Protein AF-A0A8J6XXR6-F1 (afdb_monomer)

Nearest PDB structures (foldseek):
  7zih-assembly1_A  TM=9.783E-01  e=7.342E-28  Homo sapiens
  7zii-assembly1_A  TM=9.631E-01  e=8.892E-27  Homo sapiens
  5tpg-assembly1_A  TM=9.796E-01  e=5.123E-26  Homo sapiens
  5j6d-assembly3_A  TM=9.655E-01  e=2.311E-26  Homo sapiens
  5l01-assembly1_A  TM=9.471E-01  e=2.192E-26  Homo sapiens

pLDDT: mean 94.11, std 7.46, range [44.41, 98.75]

Foldseek 3Di:
DPDQPDDDDPPAPCNPPPVLSVVLRVQQVQFDPQPPPDARDFDDDDPLLLQLQLVLCVLLVVCCVPAADPLLVVLVVVQPDDSRDQDGQRSLQVLLCVQANAGEGEHSFDDDLLSQLLCLLNNYHYAYAAQGDSVCSQDGLGHHSLLCVQQQSSQSSDNVSSVVSNVLSVQSVPDDPLVSLLSVLVCCCPQAFDWDDDPNAIHDNHSVLSSHSVNSCVVRVPPDDDDDDDSVVSSVDDDDSGD

Structure (mmCIF, N/CA/C/O backbone):
data_AF-A0A8J6XXR6-F1
#
_entry.id   AF-A0A8J6XXR6-F1
#
loop_
_atom_site.group_PDB
_atom_site.id
_atom_site.type_symbol
_atom_site.label_atom_id
_atom_site.label_alt_id
_atom_site.label_comp_id
_atom_site.label_asym_id
_atom_site.label_entity_id
_atom_site.label_seq_id
_atom_site.pdbx_PDB_ins_code
_atom_site.Cartn_x
_atom_site.Cartn_y
_atom_site.Cartn_z
_atom_site.occupancy
_atom_site.B_iso_or_equiv
_atom_site.auth_seq_id
_atom_site.auth_comp_id
_atom_site.auth_asym_id
_atom_site.auth_atom_id
_atom_site.pdbx_PDB_model_num
ATOM 1 N N . MET A 1 1 ? 27.243 9.807 -15.902 1.00 44.41 1 MET A N 1
ATOM 2 C CA . MET A 1 1 ? 26.511 8.536 -15.706 1.00 44.41 1 MET A CA 1
ATOM 3 C C . MET A 1 1 ? 25.259 8.625 -16.567 1.00 44.41 1 MET A C 1
ATOM 5 O O . MET A 1 1 ? 24.901 9.757 -16.865 1.00 44.41 1 MET A O 1
ATOM 9 N N . PRO A 1 2 ? 24.664 7.533 -17.074 1.00 49.53 2 PRO A N 1
ATOM 10 C CA . PRO A 1 2 ? 23.378 7.665 -17.755 1.00 49.53 2 PRO A CA 1
ATOM 11 C C . PRO A 1 2 ? 22.366 8.301 -16.792 1.00 49.53 2 PRO A C 1
ATOM 13 O O . PRO A 1 2 ? 22.340 7.929 -15.619 1.00 49.53 2 PRO A O 1
ATOM 16 N N . ASP A 1 3 ? 21.600 9.278 -17.273 1.00 67.19 3 ASP A N 1
ATOM 17 C CA . ASP A 1 3 ? 20.537 9.908 -16.490 1.00 67.19 3 ASP A CA 1
ATOM 18 C C . ASP A 1 3 ? 19.451 8.854 -16.233 1.00 67.19 3 ASP A C 1
ATOM 20 O O . ASP A 1 3 ? 18.861 8.309 -17.173 1.00 67.19 3 ASP A O 1
ATOM 24 N N . HIS A 1 4 ? 19.252 8.509 -14.962 1.00 72.31 4 HIS A N 1
ATOM 25 C CA . HIS A 1 4 ? 18.178 7.619 -14.532 1.00 72.31 4 HIS A CA 1
ATOM 26 C C . HIS A 1 4 ? 16.858 8.391 -14.498 1.00 72.31 4 HIS A C 1
ATOM 28 O O . HIS A 1 4 ? 16.841 9.575 -14.174 1.00 72.31 4 HIS A O 1
ATOM 34 N N . ILE A 1 5 ? 15.757 7.726 -14.849 1.00 78.38 5 ILE A N 1
ATOM 35 C CA . ILE A 1 5 ? 14.411 8.317 -14.790 1.00 78.38 5 ILE A CA 1
ATOM 36 C C . ILE A 1 5 ? 13.944 8.371 -13.338 1.00 78.38 5 ILE A C 1
ATOM 38 O O . ILE A 1 5 ? 13.257 9.309 -12.946 1.00 78.38 5 ILE A O 1
ATOM 42 N N . ILE A 1 6 ? 14.329 7.362 -12.557 1.00 83.56 6 ILE A N 1
ATOM 43 C CA . ILE A 1 6 ? 14.018 7.260 -11.139 1.00 83.56 6 ILE A CA 1
ATOM 44 C C . ILE A 1 6 ? 15.261 7.591 -10.311 1.00 83.56 6 ILE A C 1
ATOM 46 O O . ILE A 1 6 ? 16.320 6.962 -10.446 1.00 83.56 6 ILE A O 1
ATOM 50 N N . GLU A 1 7 ? 15.122 8.576 -9.430 1.00 84.50 7 GLU A N 1
ATOM 51 C CA . GLU A 1 7 ? 16.103 8.863 -8.390 1.00 84.50 7 GLU A CA 1
ATOM 52 C C . GLU A 1 7 ? 15.834 7.968 -7.178 1.00 84.50 7 GLU A C 1
ATOM 54 O O . GLU A 1 7 ? 14.687 7.745 -6.809 1.00 84.50 7 GLU A O 1
ATOM 59 N N . LEU A 1 8 ? 16.902 7.417 -6.602 1.00 86.31 8 LEU A N 1
ATOM 60 C CA . LEU A 1 8 ? 16.853 6.633 -5.370 1.00 86.31 8 LEU A CA 1
ATOM 61 C C . LEU A 1 8 ? 17.686 7.373 -4.330 1.00 86.31 8 LEU A C 1
ATOM 63 O O . LEU A 1 8 ? 18.767 7.868 -4.669 1.00 86.31 8 LEU A O 1
ATOM 67 N N . GLU A 1 9 ? 17.215 7.394 -3.090 1.00 85.31 9 GLU A N 1
ATOM 68 C CA . GLU A 1 9 ? 17.957 7.954 -1.960 1.00 85.31 9 GLU A CA 1
ATOM 69 C C . GLU A 1 9 ? 19.228 7.149 -1.655 1.00 85.31 9 GLU A C 1
ATOM 71 O O . GLU A 1 9 ? 19.344 5.967 -1.993 1.00 85.31 9 GLU A O 1
ATOM 76 N N . ALA A 1 10 ? 20.214 7.793 -1.027 1.00 84.81 10 ALA A N 1
ATOM 77 C CA . ALA A 1 10 ? 21.540 7.205 -0.804 1.00 84.81 10 ALA A CA 1
ATOM 78 C C . ALA A 1 10 ? 21.529 5.968 0.117 1.00 84.81 10 ALA A C 1
ATOM 80 O O . ALA A 1 10 ? 22.434 5.134 0.041 1.00 84.81 10 ALA A O 1
ATOM 81 N N . ASP A 1 11 ? 20.528 5.858 0.986 1.00 85.56 11 ASP A N 1
ATOM 82 C CA . ASP A 1 11 ? 20.289 4.738 1.896 1.00 85.56 11 ASP A CA 1
ATOM 83 C C . ASP A 1 11 ? 19.383 3.645 1.297 1.00 85.56 11 ASP A C 1
ATOM 85 O O . ASP A 1 11 ? 19.271 2.561 1.873 1.00 85.56 11 ASP A O 1
ATOM 89 N N . HIS A 1 12 ? 18.803 3.866 0.110 1.00 90.12 12 HIS A N 1
ATOM 90 C CA . HIS A 1 12 ? 17.994 2.864 -0.576 1.00 90.12 12 HIS A CA 1
ATOM 91 C C . HIS A 1 12 ? 18.859 1.629 -0.932 1.00 90.12 12 HIS A C 1
ATOM 93 O O . HIS A 1 12 ? 19.913 1.775 -1.562 1.00 90.12 12 HIS A O 1
ATOM 99 N N . PRO A 1 13 ? 18.419 0.380 -0.660 1.00 92.38 13 PRO A N 1
ATOM 100 C CA . PRO A 1 13 ? 19.244 -0.824 -0.872 1.00 92.38 13 PRO A CA 1
ATOM 101 C C . PRO A 1 13 ? 19.744 -1.007 -2.315 1.00 92.38 13 PRO A C 1
ATOM 103 O O . PRO A 1 13 ? 20.848 -1.485 -2.561 1.00 92.38 13 PRO A O 1
ATOM 106 N N . GLY A 1 14 ? 18.932 -0.579 -3.281 1.00 93.44 14 GLY A N 1
ATOM 107 C CA . GLY A 1 14 ? 19.261 -0.559 -4.709 1.00 93.44 14 GLY A CA 1
ATOM 108 C C . GLY A 1 14 ? 20.057 0.655 -5.214 1.00 93.44 14 GLY A C 1
ATOM 109 O O . GLY A 1 14 ? 20.283 0.745 -6.417 1.00 93.44 14 GLY A O 1
ATOM 110 N N . PHE A 1 15 ? 20.478 1.601 -4.360 1.00 92.06 15 PHE A N 1
ATOM 111 C CA . PHE A 1 15 ? 21.138 2.843 -4.799 1.00 92.06 15 PHE A CA 1
ATOM 112 C C . PHE A 1 15 ? 22.412 2.587 -5.617 1.00 92.06 15 PHE A C 1
ATOM 114 O O . PHE A 1 15 ? 22.635 3.233 -6.645 1.00 92.06 15 PHE A O 1
ATOM 121 N N . ASN A 1 16 ? 23.216 1.613 -5.176 1.00 93.25 16 ASN A N 1
ATOM 122 C CA . ASN A 1 16 ? 24.482 1.213 -5.798 1.00 93.25 16 ASN A CA 1
ATOM 123 C C . ASN A 1 16 ? 24.346 0.004 -6.743 1.00 93.25 16 ASN A C 1
ATOM 125 O O . ASN A 1 16 ? 25.359 -0.536 -7.187 1.00 93.25 16 ASN A O 1
ATOM 129 N N . ASP A 1 17 ? 23.120 -0.431 -7.047 1.00 95.62 17 ASP A N 1
ATOM 130 C CA . ASP A 1 17 ? 22.848 -1.569 -7.925 1.00 95.62 17 ASP A CA 1
ATOM 131 C C . ASP A 1 17 ? 22.433 -1.075 -9.328 1.00 95.62 17 ASP A C 1
ATOM 133 O O . ASP A 1 17 ? 21.291 -0.649 -9.535 1.00 95.62 17 ASP A O 1
ATOM 137 N N . PRO A 1 18 ? 23.341 -1.101 -10.322 1.00 95.00 18 PRO A N 1
ATOM 138 C CA . PRO A 1 18 ? 23.050 -0.577 -11.652 1.00 95.00 18 PRO A CA 1
ATOM 139 C C . PRO A 1 18 ? 21.998 -1.396 -12.411 1.00 95.00 18 PRO A C 1
ATOM 141 O O . PRO A 1 18 ? 21.342 -0.843 -13.297 1.00 95.00 18 PRO A O 1
ATOM 144 N N . ASP A 1 19 ? 21.833 -2.684 -12.098 1.00 95.88 19 ASP A N 1
ATOM 145 C CA . ASP A 1 19 ? 20.830 -3.536 -12.736 1.00 95.88 19 ASP A CA 1
ATOM 146 C C . ASP A 1 19 ? 19.442 -3.231 -12.176 1.00 95.88 19 ASP A C 1
ATOM 148 O O . ASP A 1 19 ? 18.505 -3.026 -12.950 1.00 95.88 19 ASP A O 1
ATOM 152 N N . TYR A 1 20 ? 19.326 -3.069 -10.855 1.00 96.31 20 TYR A N 1
ATOM 153 C CA . TYR A 1 20 ? 18.082 -2.628 -10.225 1.00 96.31 20 TYR A CA 1
ATOM 154 C C . TYR A 1 20 ? 17.638 -1.247 -10.726 1.00 96.31 20 TYR A C 1
ATOM 156 O O . TYR A 1 20 ? 16.474 -1.065 -11.085 1.00 96.31 20 TYR A O 1
ATOM 164 N N . ARG A 1 21 ? 18.555 -0.275 -10.831 1.00 95.19 21 ARG A N 1
ATOM 165 C CA . ARG A 1 21 ? 18.222 1.068 -11.348 1.00 95.19 21 ARG A CA 1
ATOM 166 C C . ARG A 1 21 ? 17.741 1.030 -12.796 1.00 95.19 21 ARG A C 1
ATOM 168 O O . ARG A 1 21 ? 16.745 1.661 -13.137 1.00 95.19 21 ARG A O 1
ATOM 175 N N . ARG A 1 22 ? 18.414 0.250 -13.649 1.00 95.69 22 ARG A N 1
ATOM 176 C CA . ARG A 1 22 ? 17.991 0.035 -15.042 1.00 95.69 22 ARG A CA 1
ATOM 177 C C . ARG A 1 22 ? 16.592 -0.572 -15.103 1.00 95.69 22 ARG A C 1
ATOM 179 O O . ARG A 1 22 ? 15.767 -0.113 -15.888 1.00 95.69 22 ARG A O 1
ATOM 186 N N . ARG A 1 23 ? 16.322 -1.560 -14.247 1.00 96.50 23 ARG A N 1
ATOM 187 C CA . ARG A 1 23 ? 15.029 -2.233 -14.156 1.00 96.50 23 ARG A CA 1
ATOM 188 C C . ARG A 1 23 ? 13.913 -1.295 -13.684 1.00 96.50 23 ARG A C 1
ATOM 190 O O . ARG A 1 23 ? 12.835 -1.305 -14.276 1.00 96.50 23 ARG A O 1
ATOM 197 N N . ARG A 1 24 ? 14.176 -0.435 -12.692 1.00 95.38 24 ARG A N 1
ATOM 198 C CA . ARG A 1 24 ? 13.256 0.639 -12.269 1.00 95.38 24 ARG A CA 1
ATOM 199 C C . ARG A 1 24 ? 12.910 1.564 -13.435 1.00 95.38 24 ARG A C 1
ATOM 201 O O . ARG A 1 24 ? 11.731 1.801 -13.677 1.00 95.38 24 ARG A O 1
ATOM 208 N N . ASP A 1 25 ? 13.908 2.008 -14.200 1.00 94.69 25 ASP A N 1
ATOM 209 C CA . ASP A 1 25 ? 13.686 2.869 -15.369 1.00 94.69 25 ASP A CA 1
ATOM 210 C C . ASP A 1 25 ? 12.885 2.165 -16.480 1.00 94.69 25 ASP A C 1
ATOM 212 O O . ASP A 1 25 ? 12.054 2.786 -17.138 1.00 94.69 25 ASP A O 1
ATOM 216 N N . GLU A 1 26 ? 13.129 0.875 -16.729 1.00 95.25 26 GLU A N 1
ATOM 217 C CA . GLU A 1 26 ? 12.370 0.082 -17.707 1.00 95.25 26 GLU A CA 1
ATOM 218 C C . GLU A 1 26 ? 10.884 0.000 -17.351 1.00 95.25 26 GLU A C 1
ATOM 220 O O . GLU A 1 26 ? 10.040 0.249 -18.213 1.00 95.25 26 GLU A O 1
ATOM 225 N N . ILE A 1 27 ? 10.569 -0.290 -16.086 1.00 95.81 27 ILE A N 1
ATOM 226 C CA . ILE A 1 27 ? 9.187 -0.358 -15.599 1.00 95.81 27 ILE A CA 1
ATOM 227 C C . ILE A 1 27 ? 8.547 1.040 -15.583 1.00 95.81 27 ILE A C 1
ATOM 229 O O . ILE A 1 27 ? 7.409 1.207 -16.017 1.00 95.81 27 ILE A O 1
ATOM 233 N N . ALA A 1 28 ? 9.281 2.072 -15.166 1.00 92.94 28 ALA A N 1
ATOM 234 C CA . ALA A 1 28 ? 8.789 3.447 -15.164 1.00 92.94 28 ALA A CA 1
ATOM 235 C C . ALA A 1 28 ? 8.397 3.938 -16.570 1.00 92.94 28 ALA A C 1
ATOM 237 O O . ALA A 1 28 ? 7.382 4.613 -16.729 1.00 92.94 28 ALA A O 1
ATOM 238 N N . ARG A 1 29 ? 9.154 3.564 -17.614 1.00 92.69 29 ARG A N 1
ATOM 239 C CA . ARG A 1 29 ? 8.873 3.964 -19.009 1.00 92.69 29 ARG A CA 1
ATOM 240 C C . ARG A 1 29 ? 7.563 3.413 -19.565 1.00 92.69 29 ARG A C 1
ATOM 242 O O . ARG A 1 29 ? 7.050 3.980 -20.530 1.00 92.69 29 ARG A O 1
ATOM 249 N N . VAL A 1 30 ? 7.049 2.308 -19.022 1.00 90.88 30 VAL A N 1
ATOM 250 C CA . VAL A 1 30 ? 5.795 1.705 -19.503 1.00 90.88 30 VAL A CA 1
ATOM 251 C C . VAL A 1 30 ? 4.558 2.241 -18.783 1.00 90.88 30 VAL A C 1
ATOM 253 O O . VAL A 1 30 ? 3.441 1.969 -19.237 1.00 90.88 30 VAL A O 1
ATOM 256 N N . ALA A 1 31 ? 4.740 3.045 -17.727 1.00 92.00 31 ALA A N 1
ATOM 257 C CA . ALA A 1 31 ? 3.645 3.722 -17.046 1.00 92.00 31 ALA A CA 1
ATOM 258 C C . ALA A 1 31 ? 2.938 4.688 -18.020 1.00 92.00 31 ALA A C 1
ATOM 260 O O . ALA A 1 31 ? 3.586 5.539 -18.643 1.00 92.00 31 ALA A O 1
ATOM 261 N N . PRO A 1 32 ? 1.615 4.555 -18.217 1.00 90.75 32 PRO A N 1
ATOM 262 C CA . PRO A 1 32 ? 0.873 5.475 -19.059 1.00 90.75 32 PRO A CA 1
ATOM 263 C C . PRO A 1 32 ? 0.798 6.867 -18.404 1.00 90.75 32 PRO A C 1
ATOM 265 O O . PRO A 1 32 ? 0.921 6.985 -17.185 1.00 90.75 32 PRO A O 1
ATOM 268 N N . PRO A 1 33 ? 0.547 7.937 -19.182 1.00 90.06 33 PRO A N 1
ATOM 269 C CA . PRO A 1 33 ? 0.257 9.244 -18.602 1.00 90.06 33 PRO A CA 1
ATOM 270 C C . PRO A 1 33 ? -0.923 9.162 -17.628 1.00 90.06 33 PRO A C 1
ATOM 272 O O . PRO A 1 33 ? -1.895 8.440 -17.903 1.00 90.06 33 PRO A O 1
ATOM 275 N N . LEU A 1 34 ? -0.848 9.926 -16.534 1.00 88.38 34 LEU A N 1
ATOM 276 C CA . LEU A 1 34 ? -1.940 10.031 -15.568 1.00 88.38 34 LEU A CA 1
ATOM 277 C C . LEU A 1 34 ? -3.239 10.438 -16.279 1.00 88.38 34 LEU A C 1
ATOM 279 O O . LEU A 1 34 ? -3.214 11.244 -17.211 1.00 88.38 34 LEU A O 1
ATOM 283 N N . ASP A 1 35 ? -4.360 9.845 -15.871 1.00 86.25 35 ASP A N 1
ATOM 284 C CA . ASP A 1 35 ? -5.702 10.109 -16.409 1.00 86.25 35 ASP A CA 1
ATOM 285 C C . ASP A 1 35 ? -5.886 9.793 -17.904 1.00 86.25 35 ASP A C 1
ATOM 287 O O . ASP A 1 35 ? -6.875 10.185 -18.526 1.00 86.25 35 ASP A O 1
ATOM 291 N N . SER A 1 36 ? -4.976 9.022 -18.507 1.00 89.25 36 SER A N 1
ATOM 292 C CA . SER A 1 36 ? -5.097 8.622 -19.917 1.00 89.25 36 SER A CA 1
ATOM 293 C C . SER A 1 36 ? -6.164 7.550 -20.183 1.00 89.25 36 SER A C 1
ATOM 295 O O . SER A 1 36 ? -6.454 7.264 -21.347 1.00 89.25 36 SER A O 1
ATOM 297 N N . GLY A 1 37 ? -6.708 6.916 -19.136 1.00 85.50 37 GLY A N 1
ATOM 298 C CA . GLY A 1 37 ? -7.665 5.806 -19.238 1.00 85.50 37 GLY A CA 1
ATOM 299 C C . GLY A 1 37 ? -7.077 4.517 -19.828 1.00 85.50 37 GLY A C 1
ATOM 300 O O . GLY A 1 37 ? -7.817 3.592 -20.161 1.00 85.50 37 GLY A O 1
ATOM 301 N N . ARG A 1 38 ? -5.751 4.447 -20.003 1.00 90.31 38 ARG A N 1
ATOM 302 C CA . ARG A 1 38 ? -5.064 3.253 -20.503 1.00 90.31 38 ARG A CA 1
ATOM 303 C C . ARG A 1 38 ? -4.881 2.246 -19.374 1.00 90.31 38 ARG A C 1
ATOM 305 O O . ARG A 1 38 ? -4.472 2.612 -18.277 1.00 90.31 38 ARG A O 1
ATOM 312 N N . LEU A 1 39 ? -5.126 0.974 -19.680 1.00 90.88 39 LEU A N 1
ATOM 313 C CA . LEU A 1 39 ? -4.866 -0.119 -18.747 1.00 90.88 39 LEU A CA 1
ATOM 314 C C . LEU A 1 39 ? -3.361 -0.239 -18.444 1.00 90.88 39 LEU A C 1
ATOM 316 O O . LEU A 1 39 ? -2.547 0.031 -19.337 1.00 90.88 39 LEU A O 1
ATOM 320 N N . PRO A 1 40 ? -2.985 -0.688 -17.230 1.00 94.19 40 PRO A N 1
ATOM 321 C CA . PRO A 1 40 ? -1.603 -1.022 -16.904 1.00 94.19 40 PRO A CA 1
ATOM 322 C C . PRO A 1 40 ? -1.004 -2.000 -17.918 1.00 94.19 40 PRO A C 1
ATOM 324 O O . PRO A 1 40 ? -1.640 -2.985 -18.302 1.00 94.19 40 PRO A O 1
ATOM 327 N N . GLN A 1 41 ? 0.230 -1.742 -18.350 1.00 95.75 41 GLN A N 1
ATOM 328 C CA . GLN A 1 41 ? 0.944 -2.680 -19.211 1.00 95.75 41 GLN A CA 1
ATOM 329 C C . GLN A 1 41 ? 1.405 -3.890 -18.396 1.00 95.75 41 GLN A C 1
ATOM 331 O O . GLN A 1 41 ? 1.757 -3.769 -17.221 1.00 95.75 41 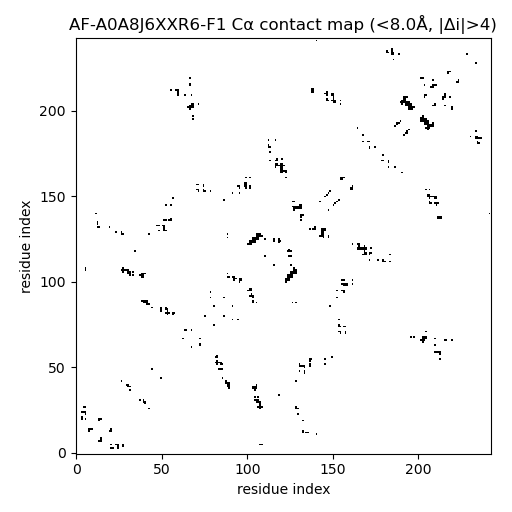GLN A O 1
ATOM 336 N N . ARG A 1 42 ? 1.416 -5.068 -19.025 1.00 96.44 42 ARG A N 1
ATOM 337 C CA . ARG A 1 42 ? 1.954 -6.276 -18.394 1.00 96.44 42 ARG A CA 1
ATOM 338 C C . ARG A 1 42 ? 3.471 -6.172 -18.264 1.00 96.44 42 ARG A C 1
ATOM 340 O O . ARG A 1 42 ? 4.138 -5.712 -19.189 1.00 96.44 42 ARG A O 1
ATOM 347 N N . VAL A 1 43 ? 3.997 -6.633 -17.135 1.00 97.06 43 VAL A N 1
ATOM 348 C CA . VAL A 1 43 ? 5.432 -6.660 -16.835 1.00 97.06 43 VAL A CA 1
ATOM 349 C C . VAL A 1 43 ? 5.884 -8.106 -16.707 1.00 97.06 43 VAL A C 1
ATOM 351 O O . VAL A 1 43 ? 5.331 -8.880 -15.929 1.00 97.06 43 VAL A O 1
ATOM 354 N N . GLU A 1 44 ? 6.909 -8.474 -17.469 1.00 97.25 44 GLU A N 1
ATOM 355 C CA . GLU A 1 44 ? 7.583 -9.760 -17.308 1.00 97.25 44 GLU A CA 1
ATOM 356 C C . GLU A 1 44 ? 8.554 -9.668 -16.131 1.00 97.25 44 GLU A C 1
ATOM 358 O O . GLU A 1 44 ? 9.638 -9.094 -16.263 1.00 97.25 44 GLU A O 1
ATOM 363 N N . TYR A 1 45 ? 8.159 -10.195 -14.972 1.00 98.12 45 TYR A N 1
ATOM 364 C CA . TYR A 1 45 ? 9.020 -10.233 -13.792 1.00 98.12 45 TYR A CA 1
ATOM 365 C C . TYR A 1 45 ? 10.147 -11.259 -13.966 1.00 98.12 45 TYR A C 1
ATOM 367 O O . TYR A 1 45 ? 9.949 -12.347 -14.511 1.00 98.12 45 TYR A O 1
ATOM 375 N N . SER A 1 46 ? 11.352 -10.926 -13.516 1.00 97.75 46 SER A N 1
ATOM 376 C CA . SER A 1 46 ? 12.493 -11.842 -13.504 1.00 97.75 46 SER A CA 1
ATOM 377 C C . SER A 1 46 ? 12.338 -12.920 -12.425 1.00 97.75 46 SER A C 1
ATOM 379 O O . SER A 1 46 ? 11.479 -12.842 -11.547 1.00 97.75 46 SER A O 1
ATOM 381 N N . GLU A 1 47 ? 13.197 -13.939 -12.460 1.00 97.44 47 GLU A N 1
ATOM 382 C CA . GLU A 1 47 ? 13.229 -14.966 -11.412 1.00 97.44 47 GLU A CA 1
ATOM 383 C C . GLU A 1 47 ? 13.583 -14.379 -10.038 1.00 97.44 47 GLU A C 1
ATOM 385 O O . GLU A 1 47 ? 12.968 -14.751 -9.043 1.00 97.44 47 GLU A O 1
ATOM 390 N N . SER A 1 48 ? 14.501 -13.406 -9.991 1.00 97.31 48 SER A N 1
ATOM 391 C CA . SER A 1 48 ? 14.840 -12.708 -8.747 1.00 97.31 48 SER A CA 1
ATOM 392 C C . SER A 1 48 ? 13.647 -11.928 -8.195 1.00 97.31 48 SER A C 1
ATOM 394 O O . SER A 1 48 ? 13.396 -11.979 -6.996 1.00 97.31 48 SER A O 1
ATOM 396 N N . GLU A 1 49 ? 12.897 -11.236 -9.057 1.00 98.50 49 GLU A N 1
ATOM 397 C CA . GLU A 1 49 ? 11.702 -10.477 -8.661 1.00 98.50 49 GLU A CA 1
ATOM 398 C C . GLU A 1 49 ? 10.603 -11.422 -8.141 1.00 98.50 49 GLU A C 1
ATOM 400 O O . GLU A 1 49 ? 10.053 -11.199 -7.064 1.00 98.50 49 GLU A O 1
ATOM 405 N N . ARG A 1 50 ? 10.350 -12.546 -8.828 1.00 98.50 50 ARG A N 1
ATOM 406 C CA . ARG A 1 50 ? 9.434 -13.587 -8.325 1.00 98.50 50 ARG A CA 1
ATOM 407 C C . ARG A 1 50 ? 9.886 -14.167 -6.981 1.00 98.50 50 ARG A C 1
ATOM 409 O O . ARG A 1 50 ? 9.053 -14.389 -6.110 1.00 98.50 50 ARG A O 1
ATOM 416 N N . GLY A 1 51 ? 11.188 -14.379 -6.783 1.00 98.31 51 GLY A N 1
ATOM 417 C CA . GLY A 1 51 ? 11.742 -14.859 -5.512 1.00 98.31 51 GLY A CA 1
ATOM 418 C C . GLY A 1 51 ? 11.554 -13.870 -4.355 1.00 98.31 51 GLY A C 1
ATOM 419 O O . GLY A 1 51 ? 11.220 -14.273 -3.237 1.00 98.31 51 GLY A O 1
ATOM 420 N N . THR A 1 52 ? 11.714 -12.570 -4.621 1.00 98.19 52 THR A N 1
ATOM 421 C CA . THR A 1 52 ? 11.406 -11.505 -3.655 1.00 98.19 52 THR A CA 1
ATOM 422 C C . THR A 1 52 ? 9.925 -11.513 -3.292 1.00 98.19 52 THR A C 1
ATOM 424 O O . THR A 1 52 ? 9.606 -11.557 -2.106 1.00 98.19 52 THR A O 1
ATOM 427 N N . TRP A 1 53 ? 9.031 -11.564 -4.282 1.00 98.50 53 TRP A N 1
ATOM 428 C CA . TRP A 1 53 ? 7.588 -11.674 -4.052 1.00 98.50 53 TRP A CA 1
ATOM 429 C C . TRP A 1 53 ? 7.231 -12.888 -3.195 1.00 98.50 53 TRP A C 1
ATOM 431 O O . TRP A 1 53 ? 6.584 -12.723 -2.166 1.00 98.50 53 TRP A O 1
ATOM 441 N N . ALA A 1 54 ? 7.706 -14.081 -3.567 1.00 98.44 54 ALA A N 1
ATOM 442 C CA . ALA A 1 54 ? 7.430 -15.320 -2.842 1.00 98.44 54 ALA A CA 1
ATOM 443 C C . ALA A 1 54 ? 7.820 -15.210 -1.360 1.00 98.44 54 ALA A C 1
ATOM 445 O O . ALA A 1 54 ? 7.038 -15.546 -0.475 1.00 98.44 54 ALA A O 1
ATOM 446 N N . THR A 1 55 ? 9.006 -14.653 -1.091 1.00 97.75 55 THR A N 1
ATOM 447 C CA . THR A 1 55 ? 9.509 -14.452 0.275 1.00 97.75 55 THR A CA 1
ATOM 448 C C . THR A 1 55 ? 8.582 -13.557 1.097 1.00 97.75 55 THR A C 1
ATOM 450 O O . THR A 1 55 ? 8.306 -13.859 2.259 1.00 97.75 55 THR A O 1
ATOM 453 N N . VAL A 1 56 ? 8.113 -12.449 0.517 1.00 97.31 56 VAL A N 1
ATOM 454 C CA . VAL A 1 56 ? 7.242 -11.504 1.227 1.00 97.31 56 VAL A CA 1
ATOM 455 C C . VAL A 1 56 ? 5.833 -12.065 1.385 1.00 97.31 56 VAL A C 1
ATOM 457 O O . VAL A 1 56 ? 5.270 -11.987 2.476 1.00 97.31 56 VAL A O 1
ATOM 460 N N . PHE A 1 57 ? 5.299 -12.694 0.338 1.00 98.06 57 PHE A N 1
ATOM 461 C CA . PHE A 1 57 ? 3.999 -13.354 0.350 1.00 98.06 57 PHE A CA 1
ATOM 462 C C . PHE A 1 57 ? 3.919 -14.399 1.468 1.00 98.06 57 PHE A C 1
ATOM 464 O O . PHE A 1 57 ? 3.013 -14.337 2.297 1.00 98.06 57 PHE A O 1
ATOM 471 N N . ASP A 1 58 ? 4.892 -15.310 1.556 1.00 97.50 58 ASP A N 1
ATOM 472 C CA . ASP A 1 58 ? 4.910 -16.365 2.578 1.00 97.50 58 ASP A CA 1
ATOM 473 C C . ASP A 1 58 ? 4.982 -15.790 4.000 1.00 97.50 58 ASP A C 1
ATOM 475 O O . ASP A 1 58 ? 4.339 -16.290 4.925 1.00 97.50 58 ASP A O 1
ATOM 479 N N . LYS A 1 59 ? 5.752 -14.713 4.192 1.00 96.62 59 LYS A N 1
ATOM 480 C CA . LYS A 1 59 ? 5.901 -14.063 5.498 1.00 96.62 59 LYS A CA 1
ATOM 481 C C . LYS A 1 59 ? 4.635 -13.341 5.940 1.00 96.62 59 LYS A C 1
ATOM 483 O O . LYS A 1 59 ? 4.214 -13.521 7.080 1.00 96.62 59 LYS A O 1
ATOM 488 N N . LEU A 1 60 ? 4.031 -12.550 5.059 1.00 96.94 60 LEU A N 1
ATOM 489 C CA . LEU A 1 60 ? 2.827 -11.787 5.378 1.00 96.94 60 LEU A CA 1
ATOM 490 C C . LEU A 1 60 ? 1.608 -12.698 5.550 1.00 96.94 60 LEU A C 1
ATOM 492 O O . LEU A 1 60 ? 0.873 -12.568 6.527 1.00 96.94 60 LEU A O 1
ATOM 496 N N . THR A 1 61 ? 1.429 -13.685 4.668 1.00 97.00 61 THR A N 1
ATOM 497 C CA . THR A 1 61 ? 0.293 -14.618 4.758 1.00 97.00 61 THR A CA 1
ATOM 498 C C . THR A 1 61 ? 0.327 -15.494 6.008 1.00 97.00 61 THR A C 1
ATOM 500 O O . THR A 1 61 ? -0.731 -15.884 6.498 1.00 97.00 61 THR A O 1
ATOM 503 N N . ALA A 1 62 ? 1.507 -15.743 6.584 1.00 97.00 62 ALA A N 1
ATOM 504 C CA . ALA A 1 62 ? 1.630 -16.390 7.888 1.00 97.00 62 ALA A CA 1
ATOM 505 C C . ALA A 1 62 ? 1.155 -15.505 9.060 1.00 97.00 62 ALA A C 1
ATOM 507 O O . ALA A 1 62 ? 0.710 -16.043 10.074 1.00 97.00 62 ALA A O 1
ATOM 508 N N . LEU A 1 63 ? 1.231 -14.173 8.935 1.00 96.94 63 LEU A N 1
ATOM 509 C CA . LEU A 1 63 ? 0.791 -13.223 9.965 1.00 96.94 63 LEU A CA 1
ATOM 510 C C . LEU A 1 63 ? -0.694 -12.867 9.859 1.00 96.94 63 LEU A C 1
ATOM 512 O O . LEU A 1 63 ? -1.344 -12.645 10.882 1.00 96.94 63 LEU A O 1
ATOM 516 N N . TYR A 1 64 ? -1.249 -12.813 8.646 1.00 98.00 64 TYR A N 1
ATOM 517 C CA . TYR A 1 64 ? -2.609 -12.317 8.425 1.00 98.00 64 TYR A CA 1
ATOM 518 C C . TYR A 1 64 ? -3.695 -12.948 9.306 1.00 98.00 64 TYR A C 1
ATOM 520 O O . TYR A 1 64 ? -4.501 -12.176 9.822 1.00 98.00 64 TYR A O 1
ATOM 528 N N . PRO A 1 65 ? -3.730 -14.274 9.563 1.00 97.12 65 PRO A N 1
ATOM 529 C CA . PRO A 1 65 ? -4.790 -14.874 10.377 1.00 97.12 65 PRO A CA 1
ATOM 530 C C . PRO A 1 65 ? -4.914 -14.296 11.793 1.00 97.12 65 PRO A C 1
ATOM 532 O O . PRO A 1 65 ? -5.981 -14.387 12.394 1.00 97.12 65 PRO A O 1
ATOM 535 N N . THR A 1 66 ? -3.832 -13.735 12.336 1.00 96.56 66 THR A N 1
ATOM 536 C CA . THR A 1 66 ? -3.801 -13.141 13.679 1.00 96.56 66 THR A CA 1
ATOM 537 C C . THR A 1 66 ? -3.703 -11.617 13.668 1.00 96.56 66 THR A C 1
ATOM 539 O O . THR A 1 66 ? -4.029 -11.000 14.678 1.00 96.56 66 THR A O 1
ATOM 542 N N . HIS A 1 67 ? -3.285 -11.007 12.554 1.00 98.12 67 HIS A N 1
ATOM 543 C CA . HIS A 1 67 ? -2.987 -9.573 12.496 1.00 98.12 67 HIS A CA 1
ATOM 544 C C . HIS A 1 67 ? -3.955 -8.763 11.630 1.00 98.12 67 HIS A C 1
ATOM 546 O O . HIS A 1 67 ? -4.197 -7.600 11.939 1.00 98.12 67 HIS A O 1
ATOM 552 N N . ALA A 1 68 ? -4.510 -9.332 10.558 1.00 98.38 68 ALA A N 1
ATOM 553 C CA . ALA A 1 68 ? -5.366 -8.604 9.621 1.00 98.38 68 ALA A CA 1
ATOM 554 C C . ALA A 1 68 ? -6.844 -8.660 10.033 1.00 98.38 68 ALA A C 1
ATOM 556 O O . ALA A 1 68 ? -7.281 -9.630 10.656 1.00 98.38 68 ALA A O 1
ATOM 557 N N . CYS A 1 69 ? -7.622 -7.634 9.675 1.00 98.44 69 CYS A N 1
ATOM 558 C CA . CYS A 1 69 ? -9.066 -7.634 9.916 1.00 98.44 69 CYS A CA 1
ATOM 559 C C . CYS A 1 69 ? -9.798 -8.713 9.102 1.00 98.44 69 CYS A C 1
ATOM 561 O O . CYS A 1 69 ? -9.312 -9.212 8.077 1.00 98.44 69 CYS A O 1
ATOM 563 N N . ARG A 1 70 ? -11.004 -9.072 9.549 1.00 98.25 70 ARG A N 1
ATOM 564 C CA . ARG A 1 70 ? -11.810 -10.141 8.955 1.00 98.25 70 ARG A CA 1
ATOM 565 C C . ARG A 1 70 ? -12.154 -9.867 7.494 1.00 98.25 70 ARG A C 1
ATOM 567 O O . ARG A 1 70 ? -12.119 -10.791 6.681 1.00 98.25 70 ARG A O 1
ATOM 574 N N . GLU A 1 71 ? -12.492 -8.627 7.152 1.00 98.06 71 GLU A N 1
ATOM 575 C CA . GLU A 1 71 ? -12.859 -8.254 5.787 1.00 98.06 71 GLU A CA 1
ATOM 576 C C . GLU A 1 71 ? -11.673 -8.424 4.829 1.00 98.06 71 GLU A C 1
ATOM 578 O O . GLU A 1 71 ? -11.844 -8.999 3.752 1.00 98.06 71 GLU A O 1
ATOM 583 N N . PHE A 1 72 ? -10.464 -8.025 5.247 1.00 98.44 72 PHE A N 1
ATOM 584 C CA . PHE A 1 72 ? -9.237 -8.244 4.478 1.00 98.44 72 PHE A CA 1
ATOM 585 C C . PHE A 1 72 ? -9.010 -9.733 4.205 1.00 98.44 72 PHE A C 1
ATOM 587 O O . PHE A 1 72 ? -8.785 -10.124 3.060 1.00 98.44 72 PHE A O 1
ATOM 594 N N . LEU A 1 73 ? -9.120 -10.578 5.237 1.00 98.00 73 LEU A N 1
ATOM 595 C CA . LEU A 1 73 ? -8.944 -12.029 5.109 1.00 98.00 73 LEU A CA 1
ATOM 596 C C . LEU A 1 73 ? -9.943 -12.654 4.128 1.00 98.00 73 LEU A C 1
ATOM 598 O O . LEU A 1 73 ? -9.577 -13.549 3.365 1.00 98.00 73 LEU A O 1
ATOM 602 N N . GLY A 1 74 ? -11.186 -12.163 4.122 1.00 97.69 74 GLY A N 1
ATOM 603 C CA . GLY A 1 74 ? -12.203 -12.573 3.157 1.00 97.69 74 GLY A CA 1
ATOM 604 C C . GLY A 1 74 ? -11.776 -12.287 1.717 1.00 97.69 74 GLY A C 1
ATOM 605 O O . GLY A 1 74 ? -11.816 -13.180 0.874 1.00 97.69 74 GLY A O 1
ATOM 606 N N . VAL A 1 75 ? -11.300 -11.071 1.433 1.00 97.62 75 VAL A N 1
ATOM 607 C CA . VAL A 1 75 ? -10.845 -10.706 0.081 1.00 97.62 75 VAL A CA 1
ATOM 608 C C . VAL A 1 75 ? -9.549 -11.414 -0.307 1.00 97.62 75 VAL A C 1
ATOM 610 O O . VAL A 1 75 ? -9.424 -11.867 -1.445 1.00 97.62 75 VAL A O 1
ATOM 613 N N . ALA A 1 76 ? -8.595 -11.545 0.614 1.00 94.50 76 ALA A N 1
ATOM 614 C CA . ALA A 1 76 ? -7.328 -12.224 0.360 1.00 94.50 76 ALA A CA 1
ATOM 615 C C . ALA A 1 76 ? -7.534 -13.687 -0.079 1.00 94.50 76 ALA A C 1
ATOM 617 O O . ALA A 1 76 ? -6.760 -14.201 -0.886 1.00 94.50 76 ALA A O 1
ATOM 618 N N . GLY A 1 77 ? -8.604 -14.341 0.393 1.00 91.75 77 GLY A N 1
ATOM 619 C CA . GLY A 1 77 ? -9.014 -15.669 -0.070 1.00 91.75 77 GLY A CA 1
ATOM 620 C C . GLY A 1 77 ? -9.626 -15.699 -1.480 1.00 91.75 77 GLY A C 1
ATOM 621 O O . GLY A 1 77 ? -9.520 -16.717 -2.162 1.00 91.75 77 GLY A O 1
ATOM 622 N N . ASP A 1 78 ? -10.225 -14.594 -1.934 1.00 93.81 78 ASP A N 1
ATOM 623 C CA . ASP A 1 78 ? -10.925 -14.491 -3.222 1.00 93.81 78 ASP A CA 1
ATOM 624 C C . ASP A 1 78 ? -10.023 -14.017 -4.373 1.00 93.81 78 ASP A C 1
ATOM 626 O O . ASP A 1 78 ? -10.247 -14.384 -5.526 1.00 93.81 78 ASP A O 1
ATOM 630 N N . ILE A 1 79 ? -9.026 -13.172 -4.080 1.00 94.12 79 ILE A N 1
ATOM 631 C CA . ILE A 1 79 ? -8.261 -12.414 -5.089 1.00 94.12 79 ILE A CA 1
ATOM 632 C C . ILE A 1 79 ? -7.345 -13.291 -5.967 1.00 94.12 79 ILE A C 1
ATOM 634 O O . ILE A 1 79 ? -6.870 -12.853 -7.013 1.00 94.12 79 ILE A O 1
ATOM 638 N N . GLY A 1 80 ? -7.116 -14.548 -5.572 1.00 93.81 80 GLY A N 1
ATOM 639 C CA . GLY A 1 80 ? -6.425 -15.550 -6.391 1.00 93.81 80 GLY A CA 1
ATOM 640 C C . GLY A 1 80 ? -4.898 -15.434 -6.416 1.00 93.81 80 GLY A C 1
ATOM 641 O O . GLY A 1 80 ? -4.257 -15.963 -7.325 1.00 93.81 80 GLY A O 1
ATOM 642 N N . TYR A 1 81 ? -4.299 -14.748 -5.442 1.00 96.81 81 TYR A N 1
ATOM 643 C CA . TYR A 1 81 ? -2.845 -14.621 -5.353 1.00 96.81 81 TYR A CA 1
ATOM 644 C C . TYR A 1 81 ? -2.156 -15.923 -4.944 1.00 96.81 81 TYR A C 1
ATOM 646 O O . TYR A 1 81 ? -2.729 -16.793 -4.289 1.00 96.81 81 TYR A O 1
ATOM 654 N N . SER A 1 82 ? -0.877 -16.031 -5.304 1.00 96.44 82 SER A N 1
ATOM 655 C CA . SER A 1 82 ? -0.006 -17.116 -4.858 1.00 96.44 82 SER A CA 1
ATOM 656 C C . SER A 1 82 ? 1.439 -16.642 -4.739 1.00 96.44 82 SER A C 1
ATOM 658 O O . SER A 1 82 ? 1.831 -15.676 -5.391 1.00 96.44 82 SER A O 1
ATOM 660 N N . ALA A 1 83 ? 2.260 -17.372 -3.984 1.00 97.00 83 ALA A N 1
ATOM 661 C CA . ALA A 1 83 ? 3.698 -17.112 -3.887 1.00 97.00 83 ALA A CA 1
ATOM 662 C C . ALA A 1 83 ? 4.448 -17.307 -5.221 1.00 97.00 83 ALA A C 1
ATOM 664 O O . ALA A 1 83 ? 5.550 -16.797 -5.391 1.00 97.00 83 ALA A O 1
ATOM 665 N N . ASN A 1 84 ? 3.873 -18.053 -6.172 1.00 94.31 84 ASN A N 1
ATOM 666 C CA . ASN A 1 84 ? 4.586 -18.502 -7.370 1.00 94.31 84 ASN A CA 1
ATOM 667 C C . ASN A 1 84 ? 4.688 -17.437 -8.469 1.00 94.31 84 ASN A C 1
ATOM 669 O O . ASN A 1 84 ? 5.548 -17.561 -9.338 1.00 94.31 84 ASN A O 1
ATOM 673 N N . GLU A 1 85 ? 3.813 -16.431 -8.457 1.00 95.62 85 GLU A N 1
ATOM 674 C CA . GLU A 1 85 ? 3.713 -15.447 -9.533 1.00 95.62 85 GLU A CA 1
ATOM 675 C C . GLU A 1 85 ? 3.339 -14.071 -8.980 1.00 95.62 85 GLU A C 1
ATOM 677 O O . GLU A 1 85 ? 2.427 -13.957 -8.160 1.00 95.62 85 GLU A O 1
ATOM 682 N N . VAL A 1 86 ? 4.022 -13.029 -9.464 1.00 98.31 86 VAL A N 1
ATOM 683 C CA . VAL A 1 86 ? 3.672 -11.636 -9.160 1.00 98.31 86 VAL A CA 1
ATOM 684 C C . VAL A 1 86 ? 2.396 -11.280 -9.934 1.00 98.31 86 VAL A C 1
ATOM 686 O O . VAL A 1 86 ? 2.407 -11.355 -11.170 1.00 98.31 86 VAL A O 1
ATOM 689 N N . PRO A 1 87 ? 1.295 -10.887 -9.268 1.00 98.19 87 PRO A N 1
ATOM 690 C CA . PRO A 1 87 ? 0.066 -10.550 -9.968 1.00 98.19 87 PRO A CA 1
ATOM 691 C C . PRO A 1 87 ? 0.248 -9.311 -10.852 1.00 98.19 87 PRO A C 1
ATOM 693 O O . PRO A 1 87 ? 1.017 -8.399 -10.555 1.00 98.19 87 PRO A O 1
ATOM 696 N N . GLN A 1 88 ? -0.482 -9.269 -11.963 1.00 97.94 88 GLN A N 1
ATOM 697 C CA . GLN A 1 88 ? -0.421 -8.155 -12.905 1.00 97.94 88 GLN A CA 1
ATOM 698 C C . GLN A 1 88 ? -1.469 -7.109 -12.536 1.00 97.94 88 GLN A C 1
ATOM 700 O O . GLN A 1 88 ? -2.644 -7.448 -12.383 1.00 97.94 88 GLN A O 1
ATOM 705 N N . LEU A 1 89 ? -1.082 -5.828 -12.490 1.00 97.62 89 LEU A N 1
ATOM 706 C CA . LEU A 1 89 ? -2.014 -4.742 -12.154 1.00 97.62 89 LEU A CA 1
ATOM 707 C C . LEU A 1 89 ? -3.266 -4.737 -13.039 1.00 97.62 89 LEU A C 1
ATOM 709 O O . LEU A 1 89 ? -4.343 -4.413 -12.558 1.00 97.62 89 LEU A O 1
ATOM 713 N N . ALA A 1 90 ? -3.150 -5.106 -14.319 1.00 96.62 90 ALA A N 1
ATOM 714 C CA . ALA A 1 90 ? -4.292 -5.167 -15.231 1.00 96.62 90 ALA A CA 1
ATOM 715 C C . ALA A 1 90 ? -5.355 -6.191 -14.789 1.0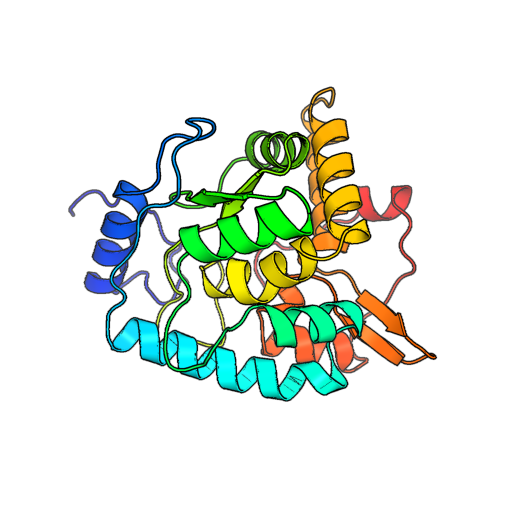0 96.62 90 ALA A C 1
ATOM 717 O O . ALA A 1 90 ? -6.548 -5.908 -14.885 1.00 96.62 90 ALA A O 1
ATOM 718 N N . ASP A 1 91 ? -4.927 -7.348 -14.278 1.00 97.75 91 ASP A N 1
ATOM 719 C CA . ASP A 1 91 ? -5.828 -8.415 -13.832 1.00 97.75 91 ASP A CA 1
ATOM 720 C C . ASP A 1 91 ? -6.485 -8.034 -12.495 1.00 97.75 91 ASP A C 1
ATOM 722 O O . ASP A 1 91 ? -7.700 -8.152 -12.334 1.00 97.75 91 ASP A O 1
ATOM 726 N N . VAL A 1 92 ? -5.698 -7.469 -11.572 1.00 98.31 92 VAL A N 1
ATOM 727 C CA . VAL A 1 92 ? -6.198 -6.962 -10.284 1.00 98.31 92 VAL A CA 1
ATOM 728 C C . VAL A 1 92 ? -7.148 -5.776 -10.482 1.00 98.31 92 VAL A C 1
ATOM 730 O O . VAL A 1 92 ? -8.186 -5.702 -9.834 1.00 98.31 92 VAL A O 1
ATOM 733 N N . SER A 1 93 ? -6.858 -4.884 -11.431 1.00 97.81 93 SER A N 1
ATOM 734 C CA . SER A 1 93 ? -7.742 -3.775 -11.811 1.00 97.81 93 SER A CA 1
ATOM 735 C C . SER A 1 93 ? -9.110 -4.273 -12.289 1.00 97.81 93 SER A C 1
ATOM 737 O O . SER A 1 93 ? -10.133 -3.710 -11.904 1.00 97.81 93 SER A O 1
ATOM 739 N N . GLY A 1 94 ? -9.143 -5.361 -13.069 1.00 97.31 94 GLY A N 1
ATOM 740 C CA . GLY A 1 94 ? -10.389 -6.018 -13.473 1.00 97.31 94 GLY A CA 1
ATOM 741 C C . GLY A 1 94 ? -11.178 -6.559 -12.278 1.00 97.31 94 GLY A C 1
ATOM 742 O O . GLY A 1 94 ? -12.360 -6.258 -12.139 1.00 97.31 94 GLY A O 1
ATOM 743 N N . PHE A 1 95 ? -10.506 -7.270 -11.366 1.00 98.06 95 PHE A N 1
ATOM 744 C CA . PHE A 1 95 ? -11.117 -7.772 -10.129 1.00 98.06 95 PHE A CA 1
ATOM 745 C C . PHE A 1 95 ? -11.731 -6.651 -9.271 1.00 98.06 95 PHE A C 1
ATOM 747 O O . PHE A 1 95 ? -12.869 -6.770 -8.813 1.00 98.06 95 PHE A O 1
ATOM 754 N N . LEU A 1 96 ? -11.008 -5.543 -9.083 1.00 98.44 96 LEU A N 1
ATOM 755 C CA . LEU A 1 96 ? -11.503 -4.380 -8.338 1.00 98.44 96 LEU A CA 1
ATOM 756 C C . LEU A 1 96 ? -12.675 -3.697 -9.047 1.00 98.44 96 LEU A C 1
ATOM 758 O O . LEU A 1 96 ? -13.638 -3.290 -8.392 1.00 98.44 96 LEU A O 1
ATOM 762 N N . SER A 1 97 ? -12.628 -3.617 -10.378 1.00 98.00 97 SER A N 1
ATOM 763 C CA . SER A 1 97 ? -13.677 -2.970 -11.171 1.00 98.00 97 SER A CA 1
ATOM 764 C C . SER A 1 97 ? -14.997 -3.720 -11.026 1.00 98.00 97 SER A C 1
ATOM 766 O O . SER A 1 97 ? -16.037 -3.098 -10.816 1.00 98.00 97 SER A O 1
ATOM 768 N N . ASP A 1 98 ? -14.946 -5.052 -11.046 1.00 97.75 98 ASP A N 1
ATOM 769 C CA . ASP A 1 98 ? -16.122 -5.907 -10.879 1.00 97.75 98 ASP A CA 1
ATOM 770 C C . ASP A 1 98 ? -16.682 -5.874 -9.444 1.00 97.75 98 ASP A C 1
ATOM 772 O O . ASP A 1 98 ? -17.895 -5.977 -9.250 1.00 97.75 98 ASP A O 1
ATOM 776 N N . ARG A 1 99 ? -15.818 -5.728 -8.428 1.00 97.75 99 ARG A N 1
ATOM 777 C CA . ARG A 1 99 ? -16.202 -5.757 -7.002 1.00 97.75 99 ARG A CA 1
ATOM 778 C C . ARG A 1 99 ? -16.715 -4.416 -6.487 1.00 97.75 99 ARG A C 1
ATOM 780 O O . ARG A 1 99 ? -17.742 -4.369 -5.814 1.00 97.75 99 ARG A O 1
ATOM 787 N N . THR A 1 100 ? -15.987 -3.338 -6.758 1.00 98.62 100 THR A N 1
ATOM 788 C CA . THR A 1 100 ? -16.227 -2.013 -6.165 1.00 98.62 100 THR A CA 1
ATOM 789 C C . THR A 1 100 ? -16.125 -0.883 -7.184 1.00 98.62 100 THR A C 1
ATOM 791 O O . THR A 1 100 ? -16.219 0.282 -6.812 1.00 98.62 100 THR A O 1
ATOM 794 N N . GLY A 1 101 ? -15.935 -1.167 -8.473 1.00 98.38 101 GLY A N 1
ATOM 795 C CA . GLY A 1 101 ? -15.727 -0.129 -9.484 1.00 98.38 101 GLY A CA 1
ATOM 796 C C . GLY A 1 101 ? -14.391 0.609 -9.349 1.00 98.38 101 GLY A C 1
ATOM 797 O O . GLY A 1 101 ? -14.208 1.621 -10.021 1.00 98.38 101 GLY A O 1
ATOM 798 N N . PHE A 1 102 ? -13.477 0.137 -8.491 1.00 98.44 102 PHE A N 1
ATOM 799 C CA . PHE A 1 102 ? -12.108 0.643 -8.445 1.00 98.44 102 PHE A CA 1
ATOM 800 C C . PHE A 1 102 ? -11.272 0.085 -9.589 1.00 98.44 102 PHE A C 1
ATOM 802 O O . PHE A 1 102 ? -11.428 -1.059 -9.993 1.00 98.44 102 PHE A O 1
ATOM 809 N N . SER A 1 103 ? -10.337 0.882 -10.086 1.00 97.81 103 SER A N 1
ATOM 810 C CA . SER A 1 103 ? -9.363 0.455 -11.088 1.00 97.81 103 SER A CA 1
ATOM 811 C C . SER A 1 103 ? -7.965 0.926 -10.709 1.00 97.81 103 SER A C 1
ATOM 813 O O . SER A 1 103 ? -7.804 1.903 -9.976 1.00 97.81 103 SER A O 1
ATOM 815 N N . LEU A 1 104 ? -6.951 0.220 -11.202 1.00 97.56 104 LEU A N 1
ATOM 816 C CA . LEU A 1 104 ? -5.549 0.565 -10.989 1.00 97.56 104 LEU A CA 1
ATOM 817 C C . LEU A 1 104 ? -4.982 1.300 -12.204 1.00 97.56 104 LEU A C 1
ATOM 819 O O . LEU A 1 104 ? -5.127 0.844 -13.342 1.00 97.56 104 LEU A O 1
ATOM 823 N N . GLN A 1 105 ? -4.278 2.397 -11.945 1.00 96.31 105 GLN A N 1
ATOM 82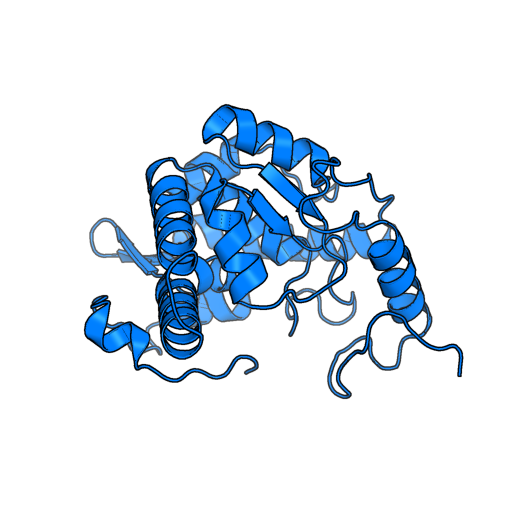4 C CA . GLN A 1 105 ? -3.481 3.133 -12.918 1.00 96.31 105 GLN A CA 1
ATOM 825 C C . GLN A 1 105 ? -2.002 2.977 -12.574 1.00 96.31 105 GLN A C 1
ATOM 827 O O . GLN A 1 105 ? -1.576 3.342 -11.483 1.00 96.31 105 GLN A O 1
ATOM 832 N N . ALA A 1 106 ? -1.211 2.462 -13.514 1.00 97.06 106 ALA A N 1
ATOM 833 C CA . ALA A 1 106 ? 0.225 2.334 -13.310 1.00 97.06 106 ALA A CA 1
ATOM 834 C C . ALA A 1 106 ? 0.905 3.709 -13.273 1.00 97.06 106 ALA A C 1
ATOM 836 O O . ALA A 1 106 ? 0.679 4.535 -14.159 1.00 97.06 106 ALA A O 1
ATOM 837 N N . VAL A 1 107 ? 1.767 3.925 -12.280 1.00 95.19 107 VAL A N 1
ATOM 838 C CA . VAL A 1 107 ? 2.588 5.134 -12.143 1.00 95.19 107 VAL A CA 1
ATOM 839 C C . VAL A 1 107 ? 4.072 4.787 -12.059 1.00 95.19 107 VAL A C 1
ATOM 841 O O . VAL A 1 107 ? 4.458 3.710 -11.606 1.00 95.19 107 VAL A O 1
ATOM 844 N N . ALA A 1 108 ? 4.920 5.700 -12.536 1.00 88.88 108 ALA A N 1
ATOM 845 C CA . ALA A 1 108 ? 6.371 5.508 -12.568 1.00 88.88 108 ALA A CA 1
ATOM 846 C C . ALA A 1 108 ? 7.022 5.548 -11.170 1.00 88.88 108 ALA A C 1
ATOM 848 O O . ALA A 1 108 ? 8.105 4.998 -10.975 1.00 88.88 108 ALA A O 1
ATOM 849 N N . GLY A 1 109 ? 6.361 6.194 -10.212 1.00 84.50 109 GLY A N 1
ATOM 850 C CA . GLY A 1 109 ? 6.821 6.415 -8.847 1.00 84.50 109 GLY A CA 1
ATOM 851 C C . GLY A 1 109 ? 5.815 7.283 -8.095 1.00 84.50 109 GLY A C 1
ATOM 852 O O . GLY A 1 109 ? 4.634 7.299 -8.449 1.00 84.50 109 GLY A O 1
ATOM 853 N N . LEU A 1 110 ? 6.293 8.022 -7.091 1.00 80.50 110 LEU A N 1
ATOM 854 C CA . LEU A 1 110 ? 5.453 8.902 -6.280 1.00 80.50 110 LEU A CA 1
ATOM 855 C C . LEU A 1 110 ? 4.778 9.983 -7.138 1.00 80.50 110 LEU A C 1
ATOM 857 O O . LEU A 1 110 ? 5.422 10.695 -7.909 1.00 80.50 110 LEU A O 1
ATOM 861 N N . VAL A 1 111 ? 3.465 10.098 -6.974 1.00 89.44 111 VAL A N 1
ATOM 862 C CA . VAL A 1 111 ? 2.626 11.169 -7.526 1.00 89.44 111 VAL A CA 1
ATOM 863 C C . VAL A 1 111 ? 2.354 12.211 -6.445 1.00 89.44 111 VAL A C 1
ATOM 865 O O . VAL A 1 111 ? 2.417 11.898 -5.255 1.00 89.44 111 VAL A O 1
ATOM 868 N N . SER A 1 112 ? 2.044 13.455 -6.824 1.00 92.38 112 SER A N 1
ATOM 869 C CA . SER A 1 112 ? 1.700 14.465 -5.817 1.00 92.38 112 SER A CA 1
ATOM 870 C C . SER A 1 112 ? 0.428 14.072 -5.055 1.00 92.38 112 SER A C 1
ATOM 872 O O . SER A 1 112 ? -0.469 13.438 -5.617 1.00 92.38 112 SER A O 1
ATOM 874 N N . ALA A 1 113 ? 0.305 14.499 -3.794 1.00 92.94 113 ALA A N 1
ATOM 875 C CA . ALA A 1 113 ? -0.881 14.220 -2.980 1.00 92.94 113 ALA A CA 1
ATOM 876 C C . ALA A 1 113 ? -2.177 14.670 -3.677 1.00 92.94 113 ALA A C 1
ATOM 878 O O . ALA A 1 113 ? -3.174 13.951 -3.680 1.00 92.94 113 ALA A O 1
ATOM 879 N N . ARG A 1 114 ? -2.152 15.829 -4.347 1.00 95.06 114 ARG A N 1
ATOM 880 C CA . ARG A 1 114 ? -3.297 16.352 -5.102 1.00 95.06 114 ARG A CA 1
ATOM 881 C C . ARG A 1 114 ? -3.685 15.458 -6.281 1.00 95.06 114 ARG A C 1
ATOM 883 O O . ARG A 1 114 ? -4.873 15.230 -6.493 1.00 95.06 114 ARG A O 1
ATOM 890 N N . GLU A 1 115 ? -2.716 14.961 -7.046 1.00 95.31 115 GLU A N 1
ATOM 891 C CA . GLU A 1 115 ? -2.984 14.045 -8.164 1.00 95.31 115 GLU A CA 1
ATOM 892 C C . GLU A 1 115 ? -3.500 12.695 -7.661 1.00 95.31 115 GLU A C 1
ATOM 894 O O . GLU A 1 115 ? -4.500 12.192 -8.174 1.00 95.31 115 GLU A O 1
ATOM 899 N N . PHE A 1 116 ? -2.862 12.145 -6.626 1.00 96.12 116 PHE A N 1
ATOM 900 C CA . PHE A 1 116 ? -3.240 10.873 -6.021 1.00 96.12 116 PHE A CA 1
ATOM 901 C C . PHE A 1 116 ? -4.662 10.902 -5.453 1.00 96.12 116 PHE A C 1
ATOM 903 O O . PHE A 1 116 ? -5.524 10.137 -5.885 1.00 96.12 116 PHE A O 1
ATOM 910 N N . LEU A 1 117 ? -4.942 11.834 -4.536 1.00 97.06 117 LEU A N 1
ATOM 911 C CA . LEU A 1 117 ? -6.270 11.980 -3.941 1.00 97.06 117 LEU A CA 1
ATOM 912 C C . LEU A 1 117 ? -7.308 12.354 -5.008 1.00 97.06 117 LEU A C 1
ATOM 914 O O . LEU A 1 117 ? -8.425 11.835 -5.010 1.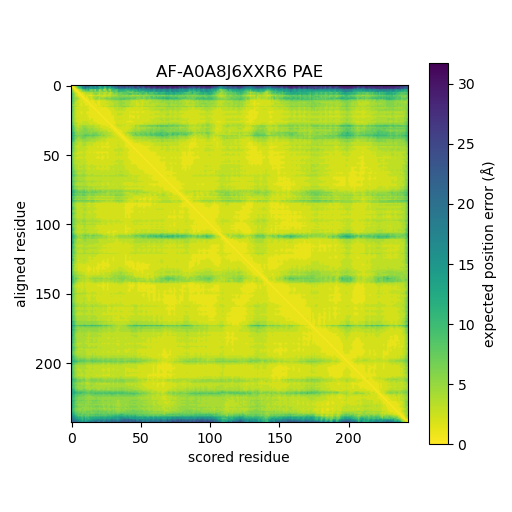00 97.06 117 LEU A O 1
ATOM 918 N N . GLY A 1 118 ? -6.925 13.184 -5.979 1.00 97.00 118 GLY A N 1
ATOM 919 C CA . GLY A 1 118 ? -7.771 13.513 -7.118 1.00 97.00 118 GLY A CA 1
ATOM 920 C C . GLY A 1 118 ? -8.196 12.274 -7.909 1.00 97.00 118 GLY A C 1
ATOM 921 O O . GLY A 1 118 ? -9.357 12.197 -8.316 1.00 97.00 118 GLY A O 1
ATOM 922 N N . ALA A 1 119 ? -7.314 11.292 -8.108 1.00 97.19 119 ALA A N 1
ATOM 923 C CA . ALA A 1 119 ? -7.635 10.030 -8.780 1.00 97.19 119 ALA A CA 1
ATOM 924 C C . ALA A 1 119 ? -8.641 9.178 -7.984 1.00 97.19 119 ALA A C 1
ATOM 926 O O . ALA A 1 119 ? -9.596 8.650 -8.569 1.00 97.19 119 ALA A O 1
ATOM 927 N N . LEU A 1 120 ? -8.524 9.144 -6.650 1.00 98.12 120 LEU A N 1
ATOM 928 C CA . LEU A 1 120 ? -9.446 8.397 -5.784 1.00 98.12 120 LEU A CA 1
ATOM 929 C C . LEU A 1 120 ? -10.904 8.854 -5.932 1.00 98.12 120 LEU A C 1
ATOM 931 O O . LEU A 1 120 ? -11.807 8.022 -5.868 1.00 98.12 120 LEU A O 1
ATOM 935 N N . SER A 1 121 ? -11.153 10.141 -6.221 1.00 97.88 121 SER A N 1
ATOM 936 C CA . SER A 1 121 ? -12.516 10.662 -6.466 1.00 97.88 121 SER A CA 1
ATOM 937 C C . SER A 1 121 ? -13.252 9.931 -7.601 1.00 97.88 121 SER A C 1
ATOM 939 O O . SER A 1 121 ? -14.483 9.865 -7.623 1.00 97.88 121 SER A O 1
ATOM 941 N N . ARG A 1 122 ? -12.493 9.344 -8.536 1.00 97.00 122 ARG A N 1
ATOM 942 C CA . ARG A 1 122 ? -12.978 8.587 -9.69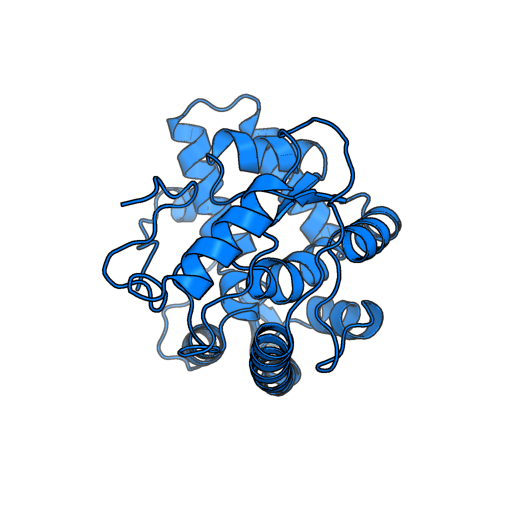7 1.00 97.00 122 ARG A CA 1
ATOM 943 C C . ARG A 1 122 ? -12.838 7.074 -9.519 1.00 97.00 122 ARG A C 1
ATOM 945 O O . ARG A 1 122 ? -12.961 6.351 -10.502 1.00 97.00 122 ARG A O 1
ATOM 952 N N . ARG A 1 123 ? -12.559 6.601 -8.298 1.00 98.12 123 ARG A N 1
ATOM 953 C CA . ARG A 1 123 ? -12.203 5.204 -8.002 1.00 98.12 123 ARG A CA 1
ATOM 954 C C . ARG A 1 123 ? -11.015 4.710 -8.840 1.00 98.12 123 ARG A C 1
ATOM 956 O O . ARG A 1 123 ? -10.978 3.572 -9.299 1.00 98.12 123 ARG A O 1
ATOM 963 N N . VAL A 1 124 ? -10.032 5.582 -9.057 1.00 98.00 124 VAL A N 1
ATOM 964 C CA . VAL A 1 124 ? -8.766 5.228 -9.704 1.00 98.00 124 VAL A CA 1
ATOM 965 C C . VAL A 1 124 ? -7.670 5.289 -8.653 1.00 98.00 124 VAL A C 1
ATOM 967 O O . VAL A 1 124 ? -7.456 6.332 -8.043 1.00 98.00 124 VAL A O 1
ATOM 970 N N . PHE A 1 125 ? -6.985 4.172 -8.439 1.00 97.94 125 PHE A N 1
ATOM 971 C CA . PHE A 1 125 ? -5.853 4.080 -7.526 1.00 97.94 125 PHE A CA 1
ATOM 972 C C . PHE A 1 125 ? -4.546 4.052 -8.326 1.00 97.94 125 PHE A C 1
ATOM 974 O O . PHE A 1 125 ? -4.373 3.218 -9.219 1.00 97.94 125 PHE A O 1
ATOM 981 N N . CYS A 1 126 ? -3.636 4.979 -8.033 1.00 97.31 126 CYS A N 1
ATOM 982 C CA . CYS A 1 126 ? -2.310 5.015 -8.645 1.00 97.31 126 CYS A CA 1
ATOM 983 C C . CYS A 1 126 ? -1.408 3.981 -7.965 1.00 97.31 126 CYS A C 1
ATOM 985 O O . CYS A 1 126 ? -1.169 4.102 -6.773 1.00 97.31 126 CYS A O 1
ATOM 987 N N . ALA A 1 127 ? -0.901 3.007 -8.719 1.00 97.12 127 ALA A N 1
ATOM 988 C CA . ALA A 1 127 ? -0.098 1.900 -8.200 1.00 97.12 127 ALA A CA 1
ATOM 989 C C . ALA A 1 127 ? 1.236 1.777 -8.945 1.00 97.12 127 ALA A C 1
ATOM 991 O O . ALA A 1 127 ? 1.290 1.902 -10.176 1.00 97.12 127 ALA A O 1
ATOM 992 N N . THR A 1 128 ? 2.314 1.491 -8.221 1.00 96.62 128 THR A N 1
ATOM 993 C CA . THR A 1 128 ? 3.612 1.177 -8.827 1.00 96.62 128 THR A CA 1
ATOM 994 C C . THR A 1 128 ? 3.674 -0.273 -9.333 1.00 96.62 128 THR A C 1
ATOM 996 O O . THR A 1 128 ? 2.897 -1.144 -8.940 1.00 96.62 128 THR A O 1
ATOM 999 N N . GLN A 1 129 ? 4.592 -0.546 -10.270 1.00 97.69 129 GLN A N 1
ATOM 1000 C CA . GLN A 1 129 ? 4.781 -1.886 -10.858 1.00 97.69 129 GLN A CA 1
ATOM 1001 C C . GLN A 1 129 ? 6.136 -2.528 -10.545 1.00 97.69 129 GLN A C 1
ATOM 1003 O O . GLN A 1 129 ? 6.329 -3.711 -10.839 1.00 97.69 129 GLN A O 1
ATOM 1008 N N . TYR A 1 130 ? 7.088 -1.770 -10.000 1.00 97.06 130 TYR A N 1
ATOM 1009 C CA . TYR A 1 130 ? 8.387 -2.320 -9.623 1.00 97.06 130 TYR A CA 1
ATOM 1010 C C . TYR A 1 130 ? 8.272 -3.088 -8.313 1.00 97.06 130 TYR A C 1
ATOM 1012 O O . TYR A 1 130 ? 7.394 -2.812 -7.505 1.00 97.06 130 TYR A O 1
ATOM 1020 N N . ILE A 1 131 ? 9.182 -4.027 -8.090 1.00 97.56 131 ILE A N 1
ATOM 1021 C CA . ILE A 1 131 ? 9.315 -4.710 -6.806 1.00 97.56 131 ILE A CA 1
ATOM 1022 C C . ILE A 1 131 ? 10.531 -4.172 -6.056 1.00 97.56 131 ILE A C 1
ATOM 1024 O O . ILE A 1 131 ? 11.525 -3.785 -6.677 1.00 97.56 131 ILE A O 1
ATOM 1028 N N . ARG A 1 132 ? 10.446 -4.136 -4.725 1.00 96.06 132 ARG A N 1
ATOM 1029 C CA . ARG A 1 132 ? 11.539 -3.762 -3.823 1.00 96.06 132 ARG A CA 1
ATOM 1030 C C . ARG A 1 132 ? 12.808 -4.580 -4.070 1.00 96.06 132 ARG A C 1
ATOM 1032 O O . ARG A 1 132 ? 12.784 -5.679 -4.628 1.00 96.06 132 ARG A O 1
ATOM 1039 N N . HIS A 1 133 ? 13.940 -4.043 -3.624 1.00 97.19 133 HIS A N 1
ATOM 1040 C CA . HIS A 1 133 ? 15.244 -4.664 -3.846 1.00 97.19 133 HIS A CA 1
ATOM 1041 C C . HIS A 1 133 ? 15.362 -6.022 -3.139 1.00 97.19 133 HIS A C 1
ATOM 1043 O O . HIS A 1 133 ? 15.057 -6.165 -1.955 1.00 97.19 133 HIS A O 1
ATOM 1049 N N . HIS A 1 134 ? 15.873 -7.020 -3.857 1.00 96.31 134 HIS A N 1
ATOM 1050 C CA . HIS A 1 134 ? 15.928 -8.406 -3.393 1.00 96.31 134 HIS A CA 1
ATOM 1051 C C . HIS A 1 134 ? 16.841 -8.641 -2.175 1.00 96.31 134 HIS A C 1
ATOM 1053 O O . HIS A 1 134 ? 16.738 -9.689 -1.541 1.00 96.31 134 HIS A O 1
ATOM 1059 N N . SER A 1 135 ? 17.754 -7.717 -1.850 1.00 95.75 135 SER A N 1
ATOM 1060 C CA . SER A 1 135 ? 18.628 -7.835 -0.671 1.00 95.75 135 SER A CA 1
ATOM 1061 C C . SER A 1 135 ? 17.900 -7.569 0.648 1.00 95.75 135 SER A C 1
ATOM 1063 O O . SER A 1 135 ? 18.359 -8.020 1.697 1.00 95.75 135 SER A O 1
ATOM 1065 N N . GLN A 1 136 ? 16.762 -6.871 0.598 1.00 93.38 136 GLN A N 1
ATOM 1066 C CA . GLN A 1 136 ? 15.945 -6.530 1.759 1.00 93.38 136 GLN A CA 1
ATOM 1067 C C . GLN A 1 136 ? 14.456 -6.769 1.455 1.00 93.38 136 GLN A C 1
ATOM 1069 O O . GLN A 1 136 ? 13.668 -5.836 1.448 1.00 93.38 136 GLN A O 1
ATOM 1074 N N . PRO A 1 137 ? 14.017 -8.019 1.218 1.00 92.44 137 PRO A N 1
ATOM 1075 C CA 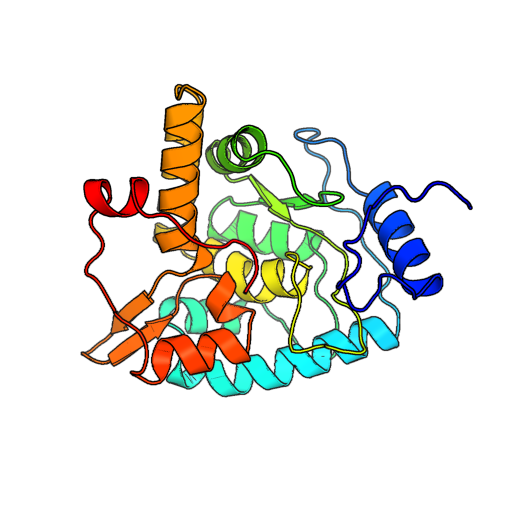. PRO A 1 137 ? 12.629 -8.296 0.830 1.00 92.44 137 PRO A CA 1
ATOM 1076 C C . PRO A 1 137 ? 11.610 -7.848 1.894 1.00 92.44 137 PRO A C 1
ATOM 1078 O O . PRO A 1 137 ? 10.486 -7.477 1.576 1.00 92.44 137 PRO A O 1
ATOM 1081 N N . LEU A 1 138 ? 11.992 -7.839 3.172 1.00 89.38 138 LEU A N 1
ATOM 1082 C CA . LEU A 1 138 ? 11.088 -7.493 4.275 1.00 89.38 138 LEU A CA 1
ATOM 1083 C C . LEU A 1 138 ? 11.065 -5.996 4.618 1.00 89.38 138 LEU A C 1
ATOM 1085 O O . LEU A 1 138 ? 10.436 -5.630 5.603 1.00 89.38 138 LEU A O 1
ATOM 1089 N N . TYR A 1 139 ? 11.735 -5.148 3.833 1.00 86.50 139 TYR A N 1
ATOM 1090 C CA . TYR A 1 139 ? 11.792 -3.703 4.046 1.00 86.50 139 TYR A CA 1
ATOM 1091 C C . TYR A 1 139 ? 11.805 -2.954 2.712 1.00 86.50 139 TYR A C 1
ATOM 1093 O O . TYR A 1 139 ? 12.472 -3.357 1.761 1.00 86.50 139 TYR A O 1
ATOM 1101 N N . THR A 1 140 ? 11.096 -1.833 2.635 1.00 86.50 140 THR A N 1
ATOM 1102 C CA . THR A 1 140 ? 11.242 -0.900 1.521 1.00 86.50 140 THR A CA 1
ATOM 1103 C C . THR A 1 140 ? 10.871 0.514 1.968 1.00 86.50 140 THR A C 1
ATOM 1105 O O . THR A 1 140 ? 9.905 0.658 2.712 1.00 86.50 140 THR A O 1
ATOM 1108 N N . PRO A 1 141 ? 11.624 1.549 1.555 1.00 83.75 141 PRO A N 1
ATOM 1109 C CA . PRO A 1 141 ? 11.300 2.939 1.883 1.00 83.75 141 PRO A CA 1
ATOM 1110 C C . PRO A 1 141 ? 10.273 3.562 0.922 1.00 83.75 141 PRO A C 1
ATOM 1112 O O . PRO A 1 141 ? 9.838 4.688 1.139 1.00 83.75 141 PRO A O 1
ATOM 1115 N N . GLU A 1 142 ? 9.910 2.867 -0.160 1.00 87.75 142 GLU A N 1
ATOM 1116 C CA . GLU A 1 142 ? 9.005 3.360 -1.201 1.00 87.75 142 GLU A CA 1
ATOM 1117 C C . GLU A 1 142 ? 7.895 2.331 -1.463 1.00 87.75 142 GLU A C 1
ATOM 1119 O O . GLU A 1 142 ? 8.176 1.130 -1.430 1.00 87.75 142 GLU A O 1
ATOM 1124 N N . PRO A 1 143 ? 6.666 2.758 -1.802 1.00 91.31 143 PRO A N 1
ATOM 1125 C CA . PRO A 1 143 ? 5.578 1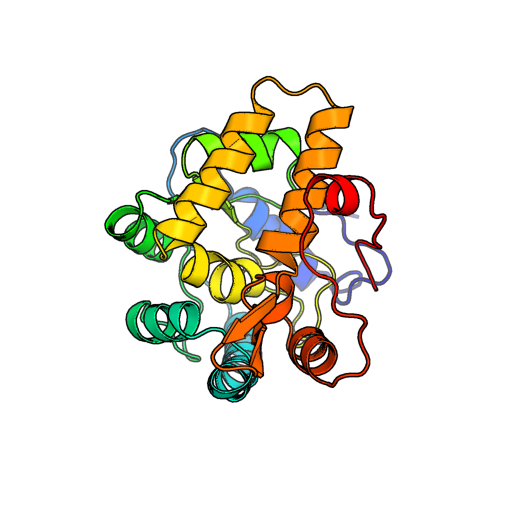.839 -2.121 1.00 91.31 143 PRO A CA 1
ATOM 1126 C C . PRO A 1 143 ? 5.880 1.078 -3.420 1.00 91.31 143 PRO A C 1
ATOM 1128 O O . PRO A 1 143 ? 5.852 1.638 -4.516 1.00 91.31 143 PRO A O 1
ATOM 1131 N N . ASP A 1 144 ? 6.217 -0.204 -3.298 1.00 96.19 144 ASP A N 1
ATOM 1132 C CA . ASP A 1 144 ? 6.437 -1.125 -4.415 1.00 96.19 144 ASP A CA 1
ATOM 1133 C C . ASP A 1 144 ? 5.179 -1.958 -4.709 1.00 96.19 144 ASP A C 1
ATOM 1135 O O . ASP A 1 144 ? 4.207 -1.929 -3.962 1.00 96.19 144 ASP A O 1
ATOM 1139 N N . ILE A 1 145 ? 5.197 -2.785 -5.755 1.00 97.81 145 ILE A N 1
ATOM 1140 C CA . ILE A 1 145 ? 4.035 -3.596 -6.144 1.00 97.81 145 ILE A CA 1
ATOM 1141 C C . ILE A 1 145 ? 3.528 -4.521 -5.026 1.00 97.81 145 ILE A C 1
ATOM 1143 O O . ILE A 1 145 ? 2.344 -4.850 -4.985 1.00 97.81 145 ILE A O 1
ATOM 1147 N N . VAL A 1 146 ? 4.393 -4.940 -4.097 1.00 97.81 146 VAL A N 1
ATOM 1148 C CA . VAL A 1 146 ? 3.961 -5.696 -2.916 1.00 97.81 146 VAL A CA 1
ATOM 1149 C C . VAL A 1 146 ? 3.053 -4.839 -2.039 1.00 97.81 146 VAL A C 1
ATOM 1151 O O . VAL A 1 146 ? 2.001 -5.320 -1.632 1.00 97.81 146 VAL A O 1
ATOM 1154 N N . HIS A 1 147 ? 3.421 -3.584 -1.780 1.00 97.56 147 HIS A N 1
ATOM 1155 C CA . HIS A 1 147 ? 2.591 -2.639 -1.036 1.00 97.56 147 HIS A CA 1
ATOM 1156 C C . HIS A 1 147 ? 1.215 -2.448 -1.680 1.00 97.56 147 HIS A C 1
ATOM 1158 O O . HIS A 1 147 ? 0.186 -2.637 -1.025 1.00 97.56 147 HIS A O 1
ATOM 1164 N N . GLU A 1 148 ? 1.193 -2.220 -2.992 1.00 97.94 148 GLU A N 1
ATOM 1165 C CA . GLU A 1 148 ? -0.058 -1.993 -3.718 1.00 97.94 148 GLU A CA 1
ATOM 1166 C C . GLU A 1 148 ? -0.961 -3.227 -3.711 1.00 97.94 148 GLU A C 1
ATOM 1168 O O . GLU A 1 148 ? -2.169 -3.146 -3.476 1.00 97.94 148 GLU A O 1
ATOM 1173 N N . LEU A 1 149 ? -0.380 -4.396 -3.982 1.00 98.31 149 LEU A N 1
ATOM 1174 C CA . LEU A 1 149 ? -1.156 -5.606 -4.201 1.00 98.31 149 LEU A CA 1
ATOM 1175 C C . LEU A 1 149 ? -1.505 -6.332 -2.912 1.00 98.31 149 LEU A C 1
ATOM 1177 O O . LEU A 1 149 ? -2.609 -6.856 -2.831 1.00 98.31 149 LEU A O 1
ATOM 1181 N N . MET A 1 150 ? -0.608 -6.384 -1.928 1.00 97.56 150 MET A N 1
ATOM 1182 C CA . MET A 1 150 ? -0.845 -7.078 -0.657 1.00 97.56 150 MET A CA 1
ATOM 1183 C C . MET A 1 150 ? -1.488 -6.172 0.396 1.00 97.56 150 MET A C 1
ATOM 1185 O O . MET A 1 150 ? -2.180 -6.679 1.273 1.00 97.56 150 MET A O 1
ATOM 1189 N N . GLY A 1 151 ? -1.274 -4.855 0.319 1.00 97.69 151 GLY A N 1
ATOM 1190 C CA . GLY A 1 151 ? -1.856 -3.876 1.236 1.00 97.69 151 GLY A CA 1
ATOM 1191 C C . GLY A 1 151 ? -3.169 -3.299 0.712 1.00 97.69 151 GLY A C 1
ATOM 1192 O O . GLY A 1 151 ? -4.239 -3.577 1.254 1.00 97.69 151 GLY A O 1
ATOM 1193 N N . HIS A 1 152 ? -3.102 -2.510 -0.364 1.00 98.56 152 HIS A N 1
ATOM 1194 C CA . HIS A 1 152 ? -4.255 -1.739 -0.840 1.00 98.56 152 HIS A CA 1
ATOM 1195 C C . HIS A 1 152 ? -5.310 -2.562 -1.568 1.00 98.56 152 HIS A C 1
ATOM 1197 O O . HIS A 1 152 ? -6.496 -2.432 -1.265 1.00 98.56 152 HIS A O 1
ATOM 1203 N N . ALA A 1 153 ? -4.918 -3.382 -2.547 1.00 98.44 153 ALA A N 1
ATOM 1204 C CA . ALA A 1 153 ? -5.880 -4.033 -3.434 1.00 98.44 153 ALA A CA 1
ATOM 1205 C C . ALA A 1 153 ? -6.944 -4.866 -2.684 1.00 98.44 153 ALA A C 1
ATOM 1207 O O . ALA A 1 153 ? -8.127 -4.709 -2.995 1.00 98.44 153 ALA A O 1
ATOM 1208 N N . PRO A 1 154 ? -6.617 -5.680 -1.658 1.00 98.44 154 PRO A N 1
ATOM 1209 C CA . PRO A 1 154 ? -7.637 -6.433 -0.941 1.00 98.44 154 PRO A CA 1
ATOM 1210 C C . PRO A 1 154 ? -8.614 -5.509 -0.204 1.00 98.44 154 PRO A C 1
ATOM 1212 O O . PRO A 1 154 ? -9.820 -5.750 -0.215 1.00 98.44 154 PRO A O 1
ATOM 1215 N N . MET A 1 155 ? -8.118 -4.403 0.359 1.00 98.62 155 MET A N 1
ATOM 1216 C CA . MET A 1 155 ? -8.952 -3.414 1.039 1.00 98.62 155 MET A CA 1
ATOM 1217 C C . MET A 1 155 ? -9.855 -2.645 0.069 1.00 98.62 155 MET A C 1
ATOM 1219 O O . MET A 1 155 ? -11.037 -2.455 0.341 1.00 98.62 155 MET A O 1
ATOM 1223 N N . LEU A 1 156 ? -9.354 -2.267 -1.109 1.00 98.75 156 LEU A N 1
ATOM 1224 C CA . LEU A 1 156 ? -10.140 -1.584 -2.146 1.00 98.75 156 LEU A CA 1
ATOM 1225 C C . LEU A 1 156 ? -11.261 -2.453 -2.736 1.00 98.75 156 LEU A C 1
ATOM 1227 O O . LEU A 1 156 ? -12.193 -1.921 -3.344 1.00 98.75 156 LEU A O 1
ATOM 1231 N N . ALA A 1 157 ? -11.212 -3.775 -2.553 1.00 98.56 157 ALA A N 1
ATOM 1232 C CA . ALA A 1 157 ? -12.295 -4.675 -2.948 1.00 98.56 157 ALA A CA 1
ATOM 1233 C C . ALA A 1 157 ? -13.420 -4.783 -1.897 1.00 98.56 157 ALA A C 1
ATOM 1235 O O . ALA A 1 157 ? -14.378 -5.534 -2.116 1.00 98.56 157 ALA A O 1
ATOM 1236 N N . ILE A 1 158 ? -13.309 -4.065 -0.772 1.00 98.56 158 ILE A N 1
ATOM 1237 C CA . ILE A 1 158 ? -14.331 -3.956 0.275 1.00 98.56 158 ILE A CA 1
ATOM 1238 C C . ILE A 1 158 ? -15.164 -2.688 0.007 1.00 98.56 158 ILE A C 1
ATOM 1240 O O . ILE A 1 158 ? -14.591 -1.59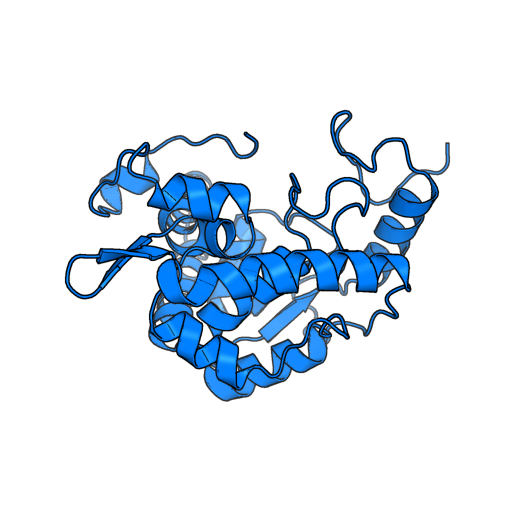5 -0.029 1.00 98.56 158 ILE A O 1
ATOM 1244 N N . PRO A 1 159 ? -16.498 -2.782 -0.176 1.00 98.31 159 PRO A N 1
ATOM 1245 C CA . PRO A 1 159 ? -17.335 -1.640 -0.560 1.00 98.31 159 PRO A CA 1
ATOM 1246 C C . PRO A 1 159 ? -17.210 -0.417 0.357 1.00 98.31 159 PRO A C 1
ATOM 1248 O O . PRO A 1 159 ? -17.049 0.700 -0.125 1.00 98.31 159 PRO A O 1
ATOM 1251 N N . GLU A 1 160 ? -17.225 -0.613 1.674 1.00 97.12 160 GLU A N 1
ATOM 1252 C CA . GLU A 1 160 ? -17.152 0.469 2.658 1.00 97.12 160 GLU A CA 1
ATOM 1253 C C . GLU A 1 160 ? -15.799 1.192 2.614 1.00 97.12 160 GLU A C 1
ATOM 1255 O O . GLU A 1 160 ? -15.733 2.416 2.754 1.00 97.12 160 GLU A O 1
ATOM 1260 N N . PHE A 1 161 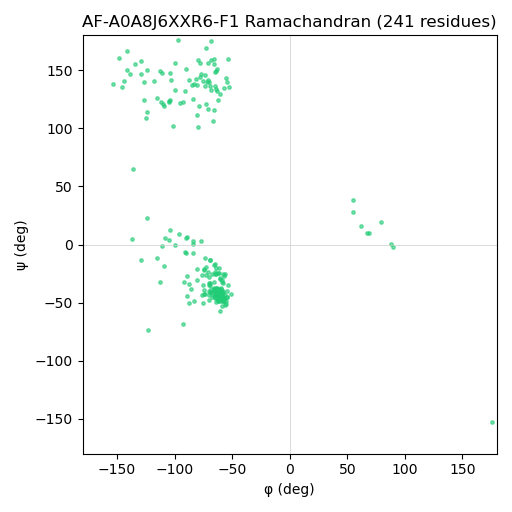? -14.719 0.443 2.382 1.00 98.25 161 PHE A N 1
ATOM 1261 C CA . PHE A 1 161 ? -13.369 0.988 2.274 1.00 98.25 161 PHE A CA 1
ATOM 1262 C C . PHE A 1 161 ? -13.155 1.719 0.943 1.00 98.25 161 PHE A C 1
ATOM 1264 O O . PHE A 1 161 ? -12.565 2.801 0.909 1.00 98.25 161 PHE A O 1
ATOM 1271 N N . ALA A 1 162 ? -13.696 1.173 -0.148 1.00 98.56 162 ALA A N 1
ATOM 1272 C CA . ALA A 1 162 ? -13.738 1.834 -1.446 1.00 98.56 162 ALA A CA 1
ATOM 1273 C C . ALA A 1 162 ? -14.501 3.170 -1.366 1.00 98.56 162 ALA A C 1
ATOM 1275 O O . ALA A 1 162 ? -14.013 4.197 -1.841 1.00 98.56 162 ALA A O 1
ATOM 1276 N N . ASP A 1 163 ? -15.661 3.187 -0.707 1.00 98.38 163 ASP A N 1
ATOM 1277 C CA . ASP A 1 163 ? -16.457 4.399 -0.503 1.00 98.38 163 ASP A CA 1
ATOM 1278 C C . ASP A 1 163 ? -15.719 5.443 0.348 1.00 98.38 163 ASP A C 1
ATOM 1280 O O . ASP A 1 163 ? -15.769 6.636 0.043 1.00 98.38 163 ASP A O 1
ATOM 1284 N N . LEU A 1 164 ? -15.026 5.019 1.413 1.00 97.31 164 LEU A N 1
ATOM 1285 C CA . LEU A 1 164 ? -14.190 5.910 2.223 1.00 97.31 164 LEU A CA 1
ATOM 1286 C C . LEU A 1 164 ? -13.064 6.528 1.384 1.00 97.31 164 LEU A C 1
ATOM 1288 O O . LEU A 1 164 ? -12.893 7.748 1.393 1.00 97.31 164 LEU A O 1
ATOM 1292 N N . SER A 1 165 ? -12.349 5.697 0.625 1.00 98.31 165 SER A N 1
ATOM 1293 C CA . SER A 1 165 ? -11.251 6.123 -0.251 1.00 98.31 165 SER A CA 1
ATOM 1294 C C . SER A 1 165 ? -11.731 7.149 -1.278 1.00 98.31 165 SER A C 1
ATOM 1296 O O . SER A 1 165 ? -11.113 8.200 -1.454 1.00 98.31 165 SER A O 1
ATOM 1298 N N . GLN A 1 166 ? -12.888 6.895 -1.899 1.00 98.56 166 GLN A N 1
ATOM 1299 C CA . GLN A 1 166 ? -13.490 7.823 -2.850 1.00 98.56 166 GLN A CA 1
ATOM 1300 C C . GLN A 1 166 ? -13.869 9.155 -2.194 1.00 98.56 166 GLN A C 1
ATOM 1302 O O . GLN A 1 166 ? -13.569 10.205 -2.757 1.00 98.56 166 GLN A O 1
ATOM 1307 N N . LYS A 1 167 ? -14.473 9.140 -0.999 1.00 97.62 167 LYS A N 1
ATOM 1308 C CA . LYS A 1 167 ? -14.877 10.365 -0.283 1.00 97.62 167 LYS A CA 1
ATOM 1309 C C . LYS A 1 167 ? -13.695 11.257 0.082 1.00 97.62 167 LYS A C 1
ATOM 1311 O O . LYS A 1 167 ? -13.807 12.478 -0.023 1.00 97.62 167 LYS A O 1
ATOM 1316 N N . ILE A 1 168 ? -12.566 10.671 0.491 1.00 96.62 168 ILE A N 1
ATOM 1317 C CA . ILE A 1 168 ? -11.328 11.433 0.720 1.00 96.62 168 ILE A CA 1
ATOM 1318 C C . ILE A 1 168 ? -10.901 12.109 -0.589 1.00 96.62 168 ILE A C 1
ATOM 1320 O O . ILE A 1 168 ? -10.603 13.306 -0.604 1.00 96.62 168 ILE A O 1
ATOM 1324 N N . GLY A 1 169 ? -10.951 11.371 -1.700 1.00 97.69 169 GLY A N 1
ATOM 1325 C CA . GLY A 1 169 ? -10.634 11.913 -3.015 1.00 97.69 169 GLY A CA 1
ATOM 1326 C C . GLY A 1 169 ? -11.568 13.038 -3.463 1.00 97.69 169 GLY A C 1
ATOM 1327 O O . GLY A 1 169 ? -11.098 14.085 -3.905 1.00 97.69 169 GLY A O 1
ATOM 1328 N N . GLU A 1 170 ? -12.884 12.871 -3.308 1.00 98.12 170 GLU A N 1
ATOM 1329 C CA . GLU A 1 170 ? -13.898 13.891 -3.618 1.00 98.12 170 GLU A CA 1
ATOM 1330 C C . GLU A 1 170 ? -13.674 15.176 -2.812 1.00 98.12 170 GLU A C 1
ATOM 1332 O O . GLU A 1 170 ? -13.745 16.273 -3.369 1.00 98.12 170 GLU A O 1
ATOM 1337 N N . GLY A 1 171 ? -13.329 15.048 -1.525 1.00 96.75 171 GLY A N 1
ATOM 1338 C CA . GLY A 1 171 ? -12.981 16.182 -0.670 1.00 96.75 171 GLY A CA 1
ATOM 1339 C C . GLY A 1 171 ? -11.762 16.966 -1.163 1.00 96.75 171 GLY A C 1
ATOM 1340 O O . GLY A 1 171 ? -11.702 18.181 -0.973 1.00 96.75 171 GLY A O 1
ATOM 1341 N N . SER A 1 172 ? -10.820 16.305 -1.845 1.00 97.19 172 SER A N 1
ATOM 1342 C CA . SER A 1 172 ? -9.599 16.951 -2.343 1.00 97.19 172 SER A CA 1
ATOM 1343 C C . SER A 1 172 ? -9.831 17.845 -3.572 1.00 97.19 172 SER A C 1
ATOM 1345 O O . SER A 1 172 ? -9.061 18.776 -3.811 1.00 97.19 172 SER A O 1
ATOM 1347 N N . LEU A 1 173 ? -10.914 17.627 -4.332 1.00 96.31 173 LEU A N 1
ATOM 1348 C CA . LEU A 1 173 ? -11.184 18.346 -5.587 1.00 96.31 173 LEU A CA 1
ATOM 1349 C C . LEU A 1 173 ? -11.447 19.845 -5.394 1.00 96.31 173 LEU A C 1
ATOM 1351 O O . LEU A 1 173 ? -11.116 20.645 -6.267 1.00 96.31 173 LEU A O 1
ATOM 1355 N N . SER A 1 174 ? -12.051 20.227 -4.268 1.00 93.56 174 SER A N 1
ATOM 1356 C CA . SER A 1 174 ? -12.319 21.628 -3.913 1.00 93.56 174 SER A CA 1
ATOM 1357 C C . SER A 1 174 ? -11.376 22.174 -2.838 1.00 93.56 174 SER A C 1
ATOM 1359 O O . SER A 1 174 ? -11.579 23.297 -2.379 1.00 93.56 174 SER A O 1
ATOM 1361 N N . ALA A 1 175 ? -10.395 21.378 -2.410 1.00 96.81 175 ALA A N 1
ATOM 1362 C CA . ALA A 1 175 ? -9.481 21.715 -1.330 1.00 96.81 175 ALA A CA 1
ATOM 1363 C C . ALA A 1 175 ? -8.314 22.586 -1.818 1.00 96.81 175 ALA A C 1
ATOM 1365 O O . ALA A 1 175 ? -7.716 22.316 -2.869 1.00 96.81 175 ALA A O 1
ATOM 1366 N N . ASP A 1 176 ? -7.948 23.596 -1.027 1.00 97.44 176 ASP A N 1
ATOM 1367 C CA . ASP A 1 176 ? -6.661 24.282 -1.176 1.00 97.44 176 ASP A CA 1
ATOM 1368 C C . ASP A 1 176 ? -5.485 23.363 -0.783 1.00 97.44 176 ASP A C 1
ATOM 1370 O O . ASP A 1 176 ? -5.686 22.212 -0.391 1.00 97.44 176 ASP A O 1
ATOM 1374 N N . ASP A 1 177 ? -4.246 23.819 -0.969 1.00 95.38 177 ASP A N 1
ATOM 1375 C CA . ASP A 1 177 ? -3.066 22.976 -0.728 1.00 95.38 177 ASP A CA 1
ATOM 1376 C C . ASP A 1 177 ? -2.933 22.568 0.749 1.00 95.38 177 ASP A C 1
ATOM 1378 O O . ASP A 1 177 ? -2.632 21.413 1.035 1.00 95.38 177 ASP A O 1
ATOM 1382 N N . GLU A 1 178 ? -3.250 23.458 1.696 1.00 95.94 178 GLU A N 1
ATOM 1383 C CA . GLU A 1 178 ? -3.222 23.131 3.130 1.00 95.94 178 GLU A CA 1
ATOM 1384 C C . GLU A 1 178 ? -4.261 22.051 3.472 1.00 95.94 178 GLU A C 1
ATOM 1386 O O . GLU A 1 178 ? -4.010 21.132 4.254 1.00 95.94 178 GLU A O 1
ATOM 1391 N N . GLN A 1 179 ? -5.446 22.144 2.876 1.00 96.62 179 GLN A N 1
ATOM 1392 C CA . GLN A 1 179 ? -6.508 21.163 3.049 1.00 96.62 179 GLN A CA 1
ATOM 1393 C C . GLN A 1 179 ? -6.173 19.819 2.393 1.00 96.62 179 GLN A C 1
ATOM 1395 O O . GLN A 1 179 ? -6.532 18.783 2.954 1.00 96.62 179 GLN A O 1
ATOM 1400 N N . VAL A 1 180 ? -5.478 19.811 1.250 1.00 96.94 180 VAL A N 1
ATOM 1401 C CA . VAL A 1 180 ? -4.983 18.577 0.620 1.00 96.94 180 VAL A CA 1
ATOM 1402 C C . VAL A 1 180 ? -3.987 17.865 1.525 1.00 96.94 180 VAL A C 1
ATOM 1404 O O . VAL A 1 180 ? -4.144 16.666 1.734 1.00 96.94 180 VAL A O 1
ATOM 1407 N N . GLU A 1 181 ? -3.042 18.582 2.133 1.00 95.38 181 GLU A N 1
ATOM 1408 C CA . GLU A 1 181 ? -2.111 17.982 3.099 1.00 95.38 181 GLU A CA 1
ATOM 1409 C C . GLU A 1 181 ? -2.857 17.394 4.306 1.00 95.38 181 GLU A C 1
ATOM 1411 O O . GLU A 1 181 ? -2.598 16.270 4.724 1.00 95.38 181 GLU A O 1
ATOM 1416 N N . LYS A 1 182 ? -3.881 18.088 4.819 1.00 96.19 182 LYS A N 1
ATOM 1417 C CA . LYS A 1 182 ? -4.732 17.556 5.901 1.00 96.19 182 LYS A CA 1
ATOM 1418 C C . LYS A 1 182 ? -5.486 16.291 5.490 1.00 96.19 182 LYS A C 1
ATOM 1420 O O . LYS A 1 182 ? -5.622 15.379 6.303 1.00 96.19 182 LYS A O 1
ATOM 1425 N N . LEU A 1 183 ? -5.981 16.219 4.255 1.00 96.88 183 LEU A N 1
ATOM 1426 C CA . LEU A 1 183 ? -6.620 15.015 3.716 1.00 96.88 183 LEU A CA 1
ATOM 1427 C C . LEU A 1 183 ? -5.611 13.879 3.515 1.00 96.88 183 LEU A C 1
ATOM 1429 O O . LEU A 1 183 ? -5.945 12.735 3.814 1.00 96.88 183 LEU A O 1
ATOM 1433 N N . ALA A 1 184 ? -4.387 14.183 3.080 1.00 95.56 184 ALA A N 1
ATOM 1434 C CA . ALA A 1 184 ? -3.301 13.213 2.975 1.00 95.56 184 ALA A CA 1
ATOM 1435 C C . ALA A 1 184 ? -2.923 12.647 4.355 1.00 95.56 184 ALA A C 1
ATOM 1437 O O . ALA A 1 184 ? -2.789 11.436 4.503 1.00 95.56 184 ALA A O 1
ATOM 1438 N N . THR A 1 185 ? -2.884 13.482 5.395 1.00 96.12 185 THR A N 1
ATOM 1439 C CA . THR A 1 185 ? -2.688 13.031 6.781 1.00 96.12 185 THR A CA 1
ATOM 1440 C C . THR A 1 185 ? -3.824 12.123 7.261 1.00 96.12 185 THR A C 1
ATOM 1442 O O . THR A 1 185 ? -3.586 11.114 7.924 1.00 96.12 185 THR A O 1
ATOM 1445 N N . LEU A 1 186 ? -5.081 12.438 6.925 1.00 96.56 186 LEU A N 1
ATOM 1446 C CA . LEU A 1 186 ? -6.207 11.550 7.242 1.00 96.56 186 LEU A CA 1
ATOM 1447 C C . LEU A 1 186 ? -6.098 10.213 6.513 1.00 96.56 186 LEU A C 1
ATOM 1449 O O . LEU A 1 186 ? -6.345 9.174 7.122 1.00 96.56 186 LEU A O 1
ATOM 1453 N N . TYR A 1 187 ? -5.718 10.244 5.237 1.00 96.69 187 TYR A N 1
ATOM 1454 C CA . TYR A 1 187 ? -5.449 9.057 4.438 1.00 96.69 187 TYR A CA 1
ATOM 1455 C C . TYR A 1 187 ? -4.337 8.209 5.080 1.00 96.69 187 TYR A C 1
ATOM 1457 O O . TYR A 1 187 ? -4.520 7.011 5.268 1.00 96.69 187 TYR A O 1
ATOM 1465 N N . TRP A 1 188 ? -3.254 8.833 5.550 1.00 96.00 188 TRP A N 1
ATOM 1466 C CA . TRP A 1 188 ? -2.163 8.157 6.252 1.00 96.00 188 TRP A CA 1
ATOM 1467 C C . TRP A 1 188 ? -2.629 7.425 7.521 1.00 96.00 188 TRP A C 1
ATOM 1469 O O . TRP A 1 188 ? -2.437 6.222 7.671 1.00 96.00 188 TRP A O 1
ATOM 1479 N N . PHE A 1 189 ? -3.327 8.113 8.428 1.00 96.31 189 PHE A N 1
ATOM 1480 C CA . PHE A 1 189 ? -3.784 7.510 9.691 1.00 96.31 189 PHE A CA 1
ATOM 1481 C C . PHE A 1 189 ? -5.012 6.598 9.560 1.00 96.31 189 PHE A C 1
ATOM 1483 O O . PHE A 1 189 ? -5.520 6.102 10.568 1.00 96.31 189 PHE A O 1
ATOM 1490 N N . THR A 1 190 ? -5.506 6.377 8.340 1.00 96.19 190 THR A N 1
ATOM 1491 C CA . THR A 1 190 ? -6.598 5.438 8.071 1.00 96.19 190 THR A CA 1
ATOM 1492 C C . THR A 1 190 ? -6.182 4.392 7.049 1.00 96.19 190 THR A C 1
ATOM 1494 O O . THR A 1 190 ? -5.924 3.250 7.403 1.00 96.19 190 THR A O 1
ATOM 1497 N N . ILE A 1 191 ? -6.081 4.767 5.783 1.00 97.38 191 ILE A N 1
ATOM 1498 C CA . ILE A 1 191 ? -5.839 3.850 4.674 1.00 97.38 191 ILE A CA 1
ATOM 1499 C C . ILE A 1 191 ? -4.421 3.257 4.710 1.00 97.38 191 ILE A C 1
ATOM 1501 O O . ILE A 1 191 ? -4.272 2.087 4.367 1.00 97.38 191 ILE A O 1
ATOM 1505 N N . GLU A 1 192 ? -3.410 3.990 5.188 1.00 96.62 192 GLU A N 1
ATOM 1506 C CA . GLU A 1 192 ? -2.032 3.469 5.284 1.00 96.62 192 GLU A CA 1
ATOM 1507 C C . GLU A 1 192 ? -1.746 2.730 6.596 1.00 96.62 192 GLU A C 1
ATOM 1509 O O . GLU A 1 192 ? -1.271 1.596 6.583 1.00 96.62 192 GLU A O 1
ATOM 1514 N N . TYR A 1 193 ? -2.072 3.337 7.740 1.00 96.88 193 TYR A N 1
ATOM 1515 C CA . TYR A 1 193 ? -1.676 2.840 9.069 1.00 96.88 193 TYR A CA 1
ATOM 1516 C C . TYR A 1 193 ? -2.855 2.610 10.022 1.00 96.88 193 TYR A C 1
ATOM 1518 O O . TYR A 1 193 ? -2.712 2.616 11.245 1.00 96.88 193 TYR A O 1
ATOM 1526 N N . GLY A 1 194 ? -4.047 2.410 9.468 1.00 97.44 194 GLY A N 1
ATOM 1527 C CA . GLY A 1 194 ? -5.253 2.175 10.241 1.00 97.44 194 GLY A CA 1
ATOM 1528 C C . GLY A 1 194 ? -5.307 0.808 10.922 1.00 97.44 194 GLY A C 1
ATOM 1529 O O . GLY A 1 194 ? -4.962 -0.236 10.357 1.00 97.44 194 GLY A O 1
ATOM 1530 N N . VAL A 1 195 ? -5.838 0.824 12.141 1.00 97.94 195 VAL A N 1
ATOM 1531 C CA . VAL A 1 195 ? -6.163 -0.357 12.945 1.00 97.94 195 VAL A CA 1
ATOM 1532 C C . VAL A 1 195 ? -7.596 -0.268 13.459 1.00 97.94 195 VAL A C 1
ATOM 1534 O O . VAL A 1 195 ? -8.173 0.817 13.565 1.00 97.94 195 VAL A O 1
ATOM 1537 N N . LEU A 1 196 ? -8.182 -1.409 13.794 1.00 97.44 196 LEU A N 1
ATOM 1538 C CA . LEU A 1 196 ? -9.515 -1.513 14.375 1.00 97.44 196 LEU A CA 1
ATOM 1539 C C . LEU A 1 196 ? -9.551 -2.607 15.445 1.00 97.44 196 LEU A C 1
ATOM 1541 O O . LEU A 1 196 ? -8.630 -3.413 15.551 1.00 97.44 196 LEU A O 1
ATOM 1545 N N . PHE A 1 197 ? -10.618 -2.629 16.242 1.00 96.94 197 PHE A N 1
ATOM 1546 C CA . PHE A 1 197 ? -10.859 -3.701 17.204 1.00 96.94 197 PHE A CA 1
ATOM 1547 C C . PHE A 1 197 ? -11.959 -4.633 16.695 1.00 96.94 197 PHE A C 1
ATOM 1549 O O . PHE A 1 197 ? -13.092 -4.198 16.488 1.00 96.94 197 PHE A O 1
ATOM 1556 N N . GLU A 1 198 ? -11.646 -5.920 16.561 1.00 96.31 198 GLU A N 1
ATOM 1557 C CA . GLU A 1 198 ? -12.614 -6.985 16.292 1.00 96.31 198 GLU A CA 1
ATOM 1558 C C . GLU A 1 198 ? -12.756 -7.842 17.539 1.00 96.31 198 GLU A C 1
ATOM 1560 O O . GLU A 1 198 ? -11.784 -8.421 18.011 1.00 96.31 198 GLU A O 1
ATOM 1565 N N . GLU A 1 199 ? -13.964 -7.910 18.103 1.00 95.50 199 GLU A N 1
ATOM 1566 C CA . GLU A 1 199 ? -14.239 -8.752 19.281 1.00 95.50 199 GLU A CA 1
ATOM 1567 C C . GLU A 1 199 ? -13.302 -8.465 20.478 1.00 95.50 199 GLU A C 1
ATOM 1569 O O . GLU A 1 199 ? -13.072 -9.315 21.332 1.00 95.50 199 GLU A O 1
ATOM 1574 N N . GLY A 1 200 ? -12.798 -7.228 20.570 1.00 95.06 200 GLY A N 1
ATOM 1575 C CA . GLY A 1 200 ? -11.877 -6.786 21.620 1.00 95.06 200 GLY A CA 1
ATOM 1576 C C . GLY A 1 200 ? -10.395 -6.987 21.300 1.00 95.06 200 GLY A C 1
ATOM 1577 O O . GLY A 1 200 ? -9.562 -6.549 22.090 1.00 95.06 200 GLY A O 1
ATOM 1578 N N . GLU A 1 201 ? -10.051 -7.573 20.153 1.00 95.81 201 GLU A N 1
ATOM 1579 C CA . GLU A 1 201 ? -8.667 -7.724 19.708 1.00 95.81 201 GLU A CA 1
ATOM 1580 C C . GLU A 1 201 ? -8.296 -6.719 18.617 1.00 95.81 201 GLU A C 1
ATOM 1582 O O . GLU A 1 201 ? -9.092 -6.419 17.728 1.00 95.81 201 GLU A O 1
ATOM 1587 N N . LEU A 1 202 ? -7.071 -6.197 18.683 1.00 97.62 202 LEU A N 1
ATOM 1588 C CA . LEU A 1 202 ? -6.545 -5.254 17.700 1.00 97.62 202 LEU A CA 1
ATOM 1589 C C . LEU A 1 202 ? -6.223 -5.975 16.383 1.00 97.62 202 LEU A C 1
ATOM 1591 O O . LEU A 1 202 ? -5.624 -7.054 16.392 1.00 97.62 202 LEU A O 1
ATOM 1595 N N . ARG A 1 203 ? -6.606 -5.363 15.260 1.00 98.31 203 ARG A N 1
ATOM 1596 C CA . ARG A 1 203 ? -6.359 -5.835 13.893 1.00 98.31 203 ARG A CA 1
ATOM 1597 C C . ARG A 1 203 ? -5.961 -4.682 12.980 1.00 98.31 203 ARG A C 1
ATOM 1599 O O . ARG A 1 203 ? -6.452 -3.565 13.135 1.00 98.31 203 ARG A O 1
ATOM 1606 N N . ALA A 1 204 ? -5.101 -4.963 12.013 1.00 98.50 204 ALA A N 1
ATOM 1607 C CA . ALA A 1 204 ? -4.687 -4.025 10.983 1.00 98.50 204 ALA A CA 1
ATOM 1608 C C . ALA A 1 204 ? -5.636 -4.063 9.782 1.00 98.50 204 ALA A C 1
ATOM 1610 O O . ALA A 1 204 ? -6.078 -5.131 9.351 1.00 98.50 204 ALA A O 1
ATOM 1611 N N . TYR A 1 205 ? -5.898 -2.882 9.228 1.00 98.38 205 TYR A N 1
ATOM 1612 C CA . TYR A 1 205 ? -6.529 -2.718 7.919 1.00 98.38 205 TYR A CA 1
ATOM 1613 C C . TYR A 1 205 ? -5.740 -1.763 7.006 1.00 98.38 205 TYR A C 1
ATOM 1615 O O . TYR A 1 205 ? -6.011 -1.698 5.811 1.00 98.38 205 TYR A O 1
ATOM 1623 N N . GLY A 1 206 ? -4.781 -1.012 7.558 1.00 98.12 206 GLY A N 1
ATOM 1624 C CA . GLY A 1 206 ? -3.924 -0.105 6.805 1.00 98.12 206 GLY A CA 1
ATOM 1625 C C . GLY A 1 206 ? -2.939 -0.840 5.893 1.00 98.12 206 GLY A C 1
ATOM 1626 O O . GLY A 1 206 ? -2.325 -1.829 6.300 1.00 98.12 206 GLY A O 1
ATOM 1627 N N . ALA A 1 207 ? -2.778 -0.356 4.664 1.00 97.44 207 ALA A N 1
ATOM 1628 C CA . ALA A 1 207 ? -1.948 -0.981 3.638 1.00 97.44 207 ALA A CA 1
ATOM 1629 C C . ALA A 1 207 ? -0.450 -0.998 3.975 1.00 97.44 207 ALA A C 1
ATOM 1631 O O . ALA A 1 207 ? 0.214 -2.009 3.725 1.00 97.44 207 ALA A O 1
ATOM 1632 N N . GLY A 1 208 ? 0.072 0.067 4.591 1.00 95.38 208 GLY A N 1
ATOM 1633 C CA . GLY A 1 208 ? 1.436 0.126 5.117 1.00 95.38 208 GLY A CA 1
ATOM 1634 C C . GLY A 1 208 ? 1.703 -1.022 6.088 1.00 95.38 208 GLY A C 1
ATOM 1635 O O . GLY A 1 208 ? 2.625 -1.808 5.885 1.00 95.38 208 GLY A O 1
ATOM 1636 N N . LEU A 1 209 ? 0.796 -1.235 7.048 1.00 96.31 209 LEU A N 1
ATOM 1637 C CA . LEU A 1 209 ? 0.883 -2.365 7.980 1.00 96.31 209 LEU A CA 1
ATOM 1638 C C . LEU A 1 209 ? 0.760 -3.714 7.255 1.00 96.31 209 LEU A C 1
ATOM 1640 O O . LEU A 1 209 ? 1.582 -4.603 7.436 1.00 96.31 209 LEU A O 1
ATOM 1644 N N . LEU A 1 210 ? -0.246 -3.883 6.398 1.00 97.38 210 LEU A N 1
ATOM 1645 C CA . LEU A 1 210 ? -0.544 -5.165 5.743 1.00 97.38 210 LEU A CA 1
ATOM 1646 C C . LEU A 1 210 ? 0.507 -5.608 4.710 1.00 97.38 210 LEU A C 1
ATOM 1648 O O . LEU A 1 210 ? 0.500 -6.769 4.294 1.00 97.38 210 LEU A O 1
ATOM 1652 N N . SER A 1 211 ? 1.413 -4.719 4.305 1.00 95.88 211 SER A N 1
ATOM 1653 C CA . SER A 1 211 ? 2.475 -4.984 3.324 1.00 95.88 211 SER A CA 1
ATOM 1654 C C . SER A 1 211 ? 3.894 -4.994 3.904 1.00 95.88 211 SER A C 1
ATOM 1656 O O . SER A 1 211 ? 4.869 -5.263 3.186 1.00 95.88 211 SER A O 1
ATOM 1658 N N . SER A 1 212 ? 4.016 -4.742 5.207 1.00 92.44 212 SER A N 1
ATOM 1659 C CA . SER A 1 212 ? 5.279 -4.605 5.921 1.00 92.44 212 SER A CA 1
ATOM 1660 C C . SER A 1 212 ? 5.317 -5.570 7.097 1.00 92.44 212 SER A C 1
ATOM 1662 O O . SER A 1 212 ? 4.621 -5.402 8.092 1.00 92.44 212 SER A O 1
ATOM 1664 N N . PHE A 1 213 ? 6.144 -6.613 6.987 1.00 90.31 213 PHE A N 1
ATOM 1665 C CA . PHE A 1 213 ? 6.230 -7.655 8.015 1.00 90.31 213 PHE A CA 1
ATOM 1666 C C . PHE A 1 213 ? 6.596 -7.069 9.390 1.00 90.31 213 PHE A C 1
ATOM 1668 O O . PHE A 1 213 ? 5.930 -7.360 10.379 1.00 90.31 213 PHE A O 1
ATOM 1675 N N . GLY A 1 214 ? 7.628 -6.219 9.440 1.00 88.75 214 GLY A N 1
ATOM 1676 C CA . GLY A 1 214 ? 8.107 -5.631 10.692 1.00 88.75 214 GLY A CA 1
ATOM 1677 C C . GLY A 1 214 ? 7.124 -4.636 11.309 1.00 88.75 214 GLY A C 1
ATOM 1678 O O . GLY A 1 214 ? 6.912 -4.666 12.520 1.00 88.75 214 GLY A O 1
ATOM 1679 N N . GLU A 1 215 ? 6.491 -3.785 10.495 1.00 91.38 215 GLU A N 1
ATOM 1680 C CA . GLU A 1 215 ? 5.504 -2.829 11.010 1.00 91.38 215 GLU A CA 1
ATOM 1681 C C . GLU A 1 215 ? 4.219 -3.523 11.461 1.00 91.38 215 GLU A C 1
ATOM 1683 O O . GLU A 1 215 ? 3.651 -3.114 12.469 1.00 91.38 215 GLU A O 1
ATOM 1688 N N . LEU A 1 216 ? 3.785 -4.595 10.784 1.00 95.00 216 LEU A N 1
ATOM 1689 C CA . LEU A 1 216 ? 2.609 -5.361 11.195 1.00 95.00 216 LEU A CA 1
ATOM 1690 C C . LEU A 1 216 ? 2.789 -5.990 12.578 1.00 95.00 216 LEU A C 1
ATOM 1692 O O . LEU A 1 216 ? 1.904 -5.872 13.425 1.00 95.00 216 LEU A O 1
ATOM 1696 N N . GLU A 1 217 ? 3.930 -6.645 12.817 1.00 94.31 217 GLU A N 1
ATOM 1697 C CA . GLU A 1 217 ? 4.242 -7.220 14.130 1.00 94.31 217 GLU A CA 1
ATOM 1698 C C . GLU A 1 217 ? 4.368 -6.124 15.194 1.00 94.31 217 GLU A C 1
ATOM 1700 O O . GLU A 1 217 ? 3.810 -6.253 16.284 1.00 94.31 217 GLU A O 1
ATOM 1705 N N . HIS A 1 218 ? 5.064 -5.025 14.884 1.00 93.94 218 HIS A N 1
ATOM 1706 C CA . HIS A 1 218 ? 5.275 -3.938 15.839 1.00 93.94 218 HIS A CA 1
ATOM 1707 C C . HIS A 1 218 ? 3.972 -3.220 16.214 1.00 93.94 218 HIS A C 1
ATOM 1709 O O . HIS A 1 218 ? 3.713 -2.992 17.396 1.00 93.94 218 HIS A O 1
ATOM 1715 N N . ALA A 1 219 ? 3.115 -2.915 15.238 1.00 93.50 219 ALA A N 1
ATOM 1716 C CA . ALA A 1 219 ? 1.845 -2.232 15.473 1.00 93.50 219 ALA A CA 1
ATOM 1717 C C . ALA A 1 219 ? 0.890 -3.036 16.372 1.00 93.50 219 ALA A C 1
ATOM 1719 O O . ALA A 1 219 ? 0.020 -2.456 17.023 1.00 93.50 219 ALA A O 1
ATOM 1720 N N . LEU A 1 220 ? 1.044 -4.364 16.424 1.00 94.44 220 LEU A N 1
ATOM 1721 C CA . LEU A 1 220 ? 0.219 -5.260 17.236 1.00 94.44 220 LEU A CA 1
ATOM 1722 C C . LEU A 1 220 ? 0.968 -5.849 18.449 1.00 94.44 220 LEU A C 1
ATOM 1724 O O . LEU A 1 220 ? 0.386 -6.645 19.186 1.00 94.44 220 LEU A O 1
ATOM 1728 N N . SER A 1 221 ? 2.215 -5.437 18.721 1.00 93.25 221 SER A N 1
ATOM 1729 C CA . SER A 1 221 ? 3.009 -5.964 19.846 1.00 93.25 221 SER A CA 1
ATOM 1730 C C . SER A 1 221 ? 2.541 -5.467 21.220 1.00 93.25 221 SER A C 1
ATOM 1732 O O . SER A 1 221 ? 2.863 -6.069 22.243 1.00 93.25 221 SER A O 1
ATOM 1734 N N . GLY A 1 222 ? 1.780 -4.367 21.248 1.00 91.94 222 GLY A N 1
ATOM 1735 C CA . GLY A 1 222 ? 1.417 -3.643 22.469 1.00 91.94 222 GLY A CA 1
ATOM 1736 C C . GLY A 1 222 ? 2.430 -2.570 22.886 1.00 91.94 222 GLY A C 1
ATOM 1737 O O . GLY A 1 222 ? 2.197 -1.883 23.878 1.00 91.94 222 GLY A O 1
ATOM 1738 N N . ASP A 1 223 ? 3.511 -2.384 22.119 1.00 93.25 223 ASP A N 1
ATOM 1739 C CA . ASP A 1 223 ? 4.539 -1.361 22.373 1.00 93.25 223 ASP A CA 1
ATOM 1740 C C . ASP A 1 223 ? 4.244 -0.016 21.684 1.00 93.25 223 ASP A C 1
ATOM 1742 O O . ASP A 1 223 ? 5.066 0.900 21.718 1.00 93.25 223 ASP A O 1
ATOM 1746 N N . VAL A 1 224 ? 3.072 0.112 21.059 1.00 94.12 224 VAL A N 1
ATOM 1747 C CA . VAL A 1 224 ? 2.627 1.317 20.350 1.00 94.12 224 VAL A CA 1
ATOM 1748 C C . VAL A 1 224 ? 1.450 1.982 21.061 1.00 94.12 224 VAL A C 1
ATOM 1750 O O . VAL A 1 224 ? 0.615 1.331 21.693 1.00 94.12 224 VAL A O 1
ATOM 1753 N N . GLU A 1 225 ? 1.355 3.306 20.946 1.00 94.19 225 GLU A N 1
ATOM 1754 C CA . GLU A 1 225 ? 0.202 4.053 21.443 1.00 94.19 225 GLU A CA 1
ATOM 1755 C C . GLU A 1 225 ? -0.954 3.976 20.435 1.00 94.19 225 GLU A C 1
ATOM 1757 O O . GLU A 1 225 ? -0.897 4.576 19.363 1.00 94.19 225 GLU A O 1
ATOM 1762 N N . ILE A 1 226 ? -2.036 3.283 20.799 1.00 95.12 226 ILE A N 1
ATOM 1763 C CA . ILE A 1 226 ? -3.265 3.242 19.998 1.00 95.12 226 ILE A CA 1
ATOM 1764 C C . ILE A 1 226 ? -4.227 4.335 20.465 1.00 95.12 226 ILE A C 1
ATOM 1766 O O . ILE A 1 226 ? -4.636 4.370 21.628 1.00 95.12 226 ILE A O 1
ATOM 1770 N N . ARG A 1 227 ? -4.628 5.215 19.543 1.00 95.12 227 ARG A N 1
ATOM 1771 C CA . ARG A 1 227 ? -5.588 6.300 19.793 1.00 95.12 227 ARG A CA 1
ATOM 1772 C C . ARG A 1 227 ? -6.901 6.045 19.063 1.00 95.12 227 ARG A C 1
ATOM 1774 O O . ARG A 1 227 ? -6.921 5.484 17.973 1.00 95.12 227 ARG A O 1
ATOM 1781 N N . SER A 1 228 ? -8.009 6.494 19.653 1.00 95.94 228 SER A N 1
ATOM 1782 C CA . SER A 1 228 ? -9.287 6.543 18.935 1.00 95.94 228 SER A CA 1
ATOM 1783 C C . SER A 1 228 ? -9.193 7.531 17.777 1.00 95.94 228 SER A C 1
ATOM 1785 O O . SER A 1 228 ? -8.673 8.633 17.947 1.00 95.94 228 SER A O 1
ATOM 1787 N N . PHE A 1 229 ? -9.711 7.146 16.613 1.00 96.06 229 PHE A N 1
ATOM 1788 C CA . PHE A 1 229 ? -9.681 8.009 15.442 1.00 96.06 229 PHE A CA 1
ATOM 1789 C C . PHE A 1 229 ? -10.640 9.197 15.608 1.00 96.06 229 PHE A C 1
ATOM 1791 O O . PHE A 1 229 ? -11.856 9.027 15.695 1.00 96.06 229 PHE A O 1
ATOM 1798 N N . ASP A 1 230 ? -10.079 10.404 15.623 1.00 96.62 230 ASP A N 1
ATOM 1799 C CA . ASP A 1 230 ? -10.799 11.672 15.510 1.00 96.62 230 ASP A CA 1
ATOM 1800 C C . ASP A 1 230 ? -10.203 12.445 14.324 1.00 96.62 230 ASP A C 1
ATOM 1802 O O . ASP A 1 230 ? -9.042 12.860 14.406 1.00 96.62 230 ASP A O 1
ATOM 1806 N N . PRO A 1 231 ? -10.952 12.673 13.229 1.00 94.62 231 PRO A N 1
ATOM 1807 C CA . PRO A 1 231 ? -10.417 13.338 12.044 1.00 94.62 231 PRO A CA 1
ATOM 1808 C C . PRO A 1 231 ? -9.938 14.773 12.321 1.00 94.62 231 PRO A C 1
ATOM 1810 O O . PRO A 1 231 ? -9.067 15.279 11.615 1.00 94.62 231 PRO A O 1
ATOM 1813 N N . TRP A 1 232 ? -10.457 15.449 13.350 1.00 95.12 232 TRP A N 1
ATOM 1814 C CA . TRP A 1 232 ? -10.013 16.802 13.692 1.00 95.12 232 TRP A CA 1
ATOM 1815 C C . TRP A 1 232 ? -8.661 16.819 14.400 1.00 95.12 232 TRP A C 1
ATOM 1817 O O . TRP A 1 232 ? -7.943 17.809 14.278 1.00 95.12 232 TRP A O 1
ATOM 1827 N N . GLN A 1 233 ? -8.308 15.735 15.092 1.00 94.81 233 GLN A N 1
ATOM 1828 C CA . GLN A 1 233 ? -7.000 15.559 15.725 1.00 94.81 233 GLN A CA 1
ATOM 1829 C C . GLN A 1 233 ? -6.001 14.907 14.766 1.00 94.81 233 GLN A C 1
ATOM 1831 O O . GLN A 1 233 ? -4.866 15.365 14.645 1.00 94.81 233 GLN A O 1
ATOM 1836 N N . ALA A 1 234 ? -6.432 13.867 14.046 1.00 93.94 234 ALA A N 1
ATOM 1837 C CA . ALA A 1 234 ? -5.582 13.107 13.138 1.00 93.94 234 ALA A CA 1
ATOM 1838 C C . ALA A 1 234 ? -4.967 14.007 12.062 1.00 93.94 234 ALA A C 1
ATOM 1840 O O . ALA A 1 234 ? -3.758 13.973 11.879 1.00 93.94 234 ALA A O 1
ATOM 1841 N N . LYS A 1 235 ? -5.757 14.893 11.438 1.00 92.56 235 LYS A N 1
ATOM 1842 C CA . LYS A 1 235 ? -5.277 15.791 10.370 1.00 92.56 235 LYS A CA 1
ATOM 1843 C C . LYS A 1 235 ? -4.164 16.765 10.788 1.00 92.56 235 LYS A C 1
ATOM 1845 O O . LYS A 1 235 ? -3.493 17.310 9.922 1.00 92.56 235 LYS A O 1
ATOM 1850 N N . GLU A 1 236 ? -4.012 17.020 12.090 1.00 93.44 236 GLU A N 1
ATOM 1851 C CA . GLU A 1 236 ? -2.990 17.915 12.655 1.00 93.44 236 GLU A CA 1
ATOM 1852 C C . GLU A 1 236 ? -1.784 17.125 13.208 1.00 93.44 236 GLU A C 1
ATOM 1854 O O . GLU A 1 236 ? -0.843 17.707 13.748 1.00 93.44 236 GLU A O 1
ATOM 1859 N N . THR A 1 237 ? -1.806 15.790 13.117 1.00 92.50 237 THR A N 1
ATOM 1860 C CA . THR A 1 237 ? -0.748 14.924 13.644 1.00 92.50 237 THR A CA 1
ATOM 1861 C C . THR A 1 237 ? 0.396 14.805 12.639 1.00 92.50 237 THR A C 1
ATOM 1863 O O . THR A 1 237 ? 0.203 14.407 11.496 1.00 92.50 237 THR A O 1
ATOM 1866 N N . THR A 1 238 ? 1.611 15.121 13.083 1.00 89.81 238 THR A N 1
ATOM 1867 C CA . THR A 1 238 ? 2.844 14.948 12.305 1.00 89.81 238 THR A CA 1
ATOM 1868 C C . THR A 1 238 ? 3.341 13.507 12.371 1.00 89.81 238 THR A C 1
ATOM 1870 O O . THR A 1 238 ? 3.317 12.907 13.448 1.00 89.81 238 THR A O 1
ATOM 1873 N N . TYR A 1 239 ? 3.878 12.989 11.271 1.00 84.44 239 TYR A N 1
ATOM 1874 C CA . TYR A 1 239 ? 4.482 11.659 11.193 1.00 84.44 239 TYR A CA 1
ATOM 1875 C C . TYR A 1 239 ? 5.734 11.680 10.300 1.00 84.44 239 TYR A C 1
ATOM 1877 O O . TYR A 1 239 ? 5.826 12.508 9.391 1.00 84.44 239 TYR A O 1
ATOM 1885 N N . PRO A 1 240 ? 6.720 10.808 10.560 1.00 77.25 240 PRO A N 1
ATOM 1886 C CA . PRO A 1 240 ? 7.807 10.565 9.620 1.00 77.25 240 PRO A CA 1
ATOM 1887 C C . PRO A 1 240 ? 7.316 9.697 8.450 1.00 77.25 240 PRO A C 1
ATOM 1889 O O . PRO A 1 240 ? 6.545 8.766 8.658 1.00 77.25 240 PRO A O 1
ATOM 1892 N N . ILE A 1 241 ? 7.770 9.994 7.228 1.00 68.00 241 ILE A N 1
ATOM 1893 C CA . ILE A 1 241 ? 7.476 9.174 6.032 1.00 68.00 241 ILE A CA 1
ATOM 1894 C C . ILE A 1 241 ? 8.406 7.949 5.970 1.00 68.00 241 ILE A C 1
ATOM 1896 O O . ILE A 1 241 ? 8.013 6.896 5.487 1.00 68.00 241 ILE A O 1
ATOM 1900 N N . THR A 1 242 ? 9.627 8.071 6.496 1.00 60.06 242 THR A N 1
ATOM 1901 C CA . THR A 1 242 ? 10.635 7.003 6.552 1.00 60.06 242 THR A CA 1
ATOM 1902 C C . THR A 1 242 ? 11.125 6.838 7.991 1.00 60.06 242 THR A C 1
ATOM 1904 O O . THR A 1 242 ? 11.606 7.813 8.582 1.00 60.06 242 THR A O 1
ATOM 1907 N N . THR A 1 243 ? 11.033 5.626 8.542 1.00 47.78 243 THR A N 1
ATOM 1908 C CA . THR A 1 243 ? 11.598 5.238 9.851 1.00 47.78 243 THR A CA 1
ATOM 1909 C C . THR A 1 243 ? 12.275 3.886 9.802 1.00 47.78 243 THR A C 1
ATOM 1911 O O . THR A 1 243 ? 11.814 3.037 9.008 1.00 47.78 243 THR A O 1
#

Solvent-accessible surface area (backbone atoms only — not comparable to full-atom values): 13734 Å² total; per-residue (Å²): 125,86,87,68,83,63,87,66,55,91,82,42,89,43,55,87,34,71,66,56,48,51,50,49,33,58,54,28,70,59,33,57,67,85,92,65,85,61,74,34,69,85,76,89,73,50,73,65,54,31,50,28,48,23,57,40,45,57,56,38,63,69,44,37,89,75,40,44,32,72,67,43,56,56,33,60,71,68,74,72,78,57,52,84,52,76,83,49,60,47,61,54,19,51,55,21,37,77,62,51,56,24,36,46,34,37,34,62,61,93,68,55,70,67,60,48,34,43,33,19,46,70,33,31,42,80,31,41,77,47,72,64,46,69,92,40,56,69,55,70,91,62,83,24,29,56,32,42,57,59,12,41,47,36,42,40,45,34,59,72,51,34,51,50,49,22,51,56,6,52,57,38,70,82,40,55,73,71,52,36,53,30,49,50,34,42,42,42,63,36,59,29,62,17,67,49,72,58,99,86,41,74,22,38,67,4,14,56,32,56,46,25,58,62,52,38,52,47,70,69,66,73,85,54,91,87,73,85,93,43,74,84,57,44,35,74,55,86,78,79,91,72,133

Secondary structure (DSSP, 8-state):
----SS---TTSTTTT-HHHHHHHHHHHHHPPPTTS-PPPPP----HHHHHHHHHHHHHHHHHHHHHB-HHHHHHHHHS--BTTBPPPHHHHHHHHHHHHS-EEEE-SSPPPHHHHHHHHTTTEEEE------TT-TT--SS--HHIIIIIIHHHHTSHHHHHHHHHHHHHHTT--HHHHHHHHHHHIIIIIT-EEEETTEEEE--HHHHH-HHHHHHHTSS-S------HHHHTT----S--

Sequence (243 aa):
MPDHIIELEADHPGFNDPDYRRRRDEIARVAPPLDSGRLPQRVEYSESERGTWATVFDKLTALYPTHACREFLGVAGDIGYSANEVPQLADVSGFLSDRTGFSLQAVAGLVSAREFLGALSRRVFCATQYIRHHSQPLYTPEPDIVHELMGHAPMLAIPEFADLSQKIGEGSLSADDEQVEKLATLYWFTIEYGVLFEEGELRAYGAGLLSSFGELEHALSGDVEIRSFDPWQAKETTYPITT

Mean predicted aligned error: 3.65 Å

Radius of gyration: 17.32 Å; Cα contacts (8 Å, |Δi|>4): 371; chains: 1; bounding box: 44×43×43 Å